Protein AF-0000000073227260 (afdb_homodimer)

Nearest PDB structures (foldseek):
  7nli-assembly1_B  TM=8.484E-01  e=2.285E-03  Saccharomyces cerevisiae
  7nlg-assembly2_C-2  TM=8.710E-01  e=6.788E-03  Saccharomyces cerevisiae
  8rb3-assembly1_A  TM=7.429E-01  e=1.779E-01  Mus musculus
  4u0c-assembly1_A  TM=5.827E-01  e=9.635E+00  Human immunodeficiency virus type 1 (NEW YORK-5 ISOLATE)
  7nli-assembly1_B  TM=8.469E-01  e=3.046E-03  Saccharomyces cerevisiae

InterPro domains:
  I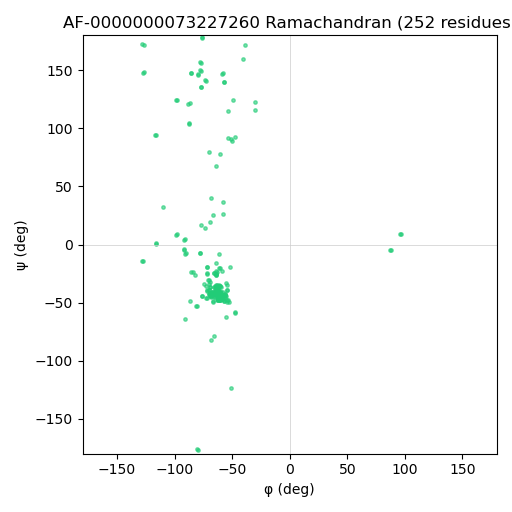PR061502 Copia/RE1/RE2-like, N-terminal domain [PF14223] (41-127)

Solvent-accessible surface area (backbone atoms only — not comparable to full-atom values): 15207 Å² total; per-residue (Å²): 138,87,84,81,82,86,78,82,75,74,88,61,70,80,63,83,75,65,66,54,53,55,51,44,50,50,47,52,50,49,50,50,48,47,53,46,46,47,50,45,52,51,47,51,51,46,56,73,63,50,68,56,77,71,86,59,52,63,64,56,52,54,49,50,53,51,48,48,42,50,52,31,35,74,72,71,45,73,66,56,64,68,54,53,42,48,37,56,59,68,18,48,48,77,90,45,45,67,58,52,51,55,54,70,70,40,78,81,73,68,52,60,70,54,43,50,55,52,47,46,52,48,53,54,59,75,74,103,140,85,82,79,82,82,72,86,73,73,86,65,67,82,64,80,76,66,66,52,52,55,50,44,50,48,48,53,50,48,51,50,48,46,52,46,47,48,50,43,51,51,46,51,52,46,56,72,62,50,66,56,78,71,86,60,52,63,67,57,54,53,50,50,53,52,48,47,43,51,52,31,34,75,72,72,44,75,67,56,64,69,55,52,41,50,36,56,60,68,18,49,49,77,88,44,44,68,59,52,52,54,55,70,70,41,78,80,73,70,54,60,70,56,44,50,55,52,47,47,53,48,52,54,58,75,73,105

Sequence (256 aa):
MFMRMIIADSIKTALPKTESAKEFMGFVGERSQTADKSLAGTLMSTLTTIKFDGSRTMHEHVIEMANIAARLKSLGMAVNENFLVQFILNSLPTEYGPFQMSYNTMKDKWNVHELHSMLVKEETRLKNMFMRMIIADSIKTALPKTESAKEFMGFVGERSQTADKSLAGTLMSTLTTIKFDGSRTMHEHVIEMANIAARLKSLGMAVNENFLVQFILNSLPTEYGPFQMSYNTMKDKWNVHELHSMLVKEETRLKN

Organism: Cajanus cajan (NCBI:txid3821)

Secondary structure (DSSP, 8-state):
--------SSTTS----THHHHHHHHHHHHHHHHHHHHHHHHHHHHHHH----SSS-HHHHHHHHHHHHHHHHHTT-PPPHHHHHHHHHHTS-GGGHHHHHHHHH-SS---HHHHHHHHHHHHHHHH-/----------TTS----THHHHHHHHHHHHHHHHHHHHHHHHHHHHHHH----SSS-HHHHHHHHHHHHHHHHHTT-PPPHHHHHHHHHHTS-GGGHHHHHHHHH-SS---HHHHHHHHHHHHHHHH-

Structure (mmCIF, N/CA/C/O backbone):
data_AF-0000000073227260-model_v1
#
loop_
_entity.id
_entity.type
_entity.pdbx_description
1 polymer 'Retrovirus-related Pol polyprotein from transposon TNT 1-94'
#
loop_
_atom_site.group_PDB
_atom_site.id
_atom_site.type_symbol
_atom_site.label_atom_id
_atom_site.label_alt_id
_atom_site.label_comp_id
_atom_site.label_asym_id
_atom_site.label_entity_id
_atom_site.label_seq_id
_atom_site.pdbx_PDB_ins_code
_atom_site.Cartn_x
_atom_site.Cartn_y
_atom_site.Cartn_z
_atom_site.occupancy
_atom_site.B_iso_or_equiv
_atom_site.auth_seq_id
_atom_site.auth_comp_id
_atom_site.auth_asym_id
_atom_site.auth_atom_id
_atom_site.pdbx_PDB_model_num
ATOM 1 N N . MET A 1 1 ? -23.625 11.266 77.062 1 25.45 1 MET A N 1
ATOM 2 C CA . MET A 1 1 ? -24.578 11.953 76.188 1 25.45 1 MET A CA 1
ATOM 3 C C . MET A 1 1 ? -24.266 11.695 74.688 1 25.45 1 MET A C 1
ATOM 5 O O . MET A 1 1 ? -23.109 11.609 74.312 1 25.45 1 MET A O 1
ATOM 9 N N . PHE A 1 2 ? -25.297 11.086 73.812 1 28.84 2 PHE A N 1
ATOM 10 C CA . PHE A 1 2 ? -25.625 10.516 72.5 1 28.84 2 PHE A CA 1
ATOM 11 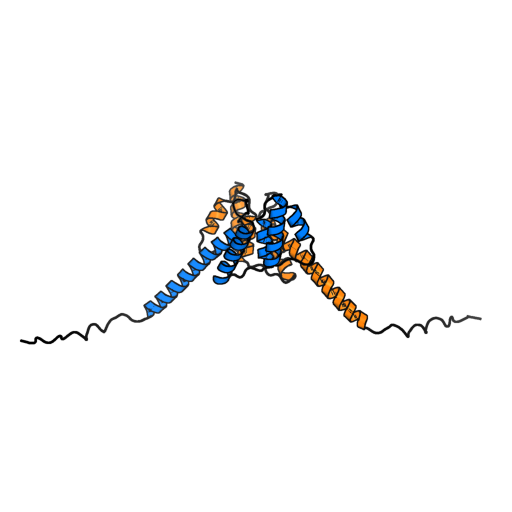C C . PHE A 1 2 ? -25.578 11.594 71.438 1 28.84 2 PHE A C 1
ATOM 13 O O . PHE A 1 2 ? -26.562 12.297 71.25 1 28.84 2 PHE A O 1
ATOM 20 N N . MET A 1 3 ? -24.594 12.516 71.5 1 31.55 3 MET A N 1
ATOM 21 C CA . MET A 1 3 ? -24.734 13.562 70.5 1 31.55 3 MET A CA 1
ATOM 22 C C . MET A 1 3 ? -24.859 12.961 69.125 1 31.55 3 MET A C 1
ATOM 24 O O . MET A 1 3 ? -24.047 12.133 68.688 1 31.55 3 MET A O 1
ATOM 28 N N . ARG A 1 4 ? -26.031 13.086 68.375 1 31.27 4 ARG A N 1
ATOM 29 C CA . ARG A 1 4 ? -26.734 12.891 67.125 1 31.27 4 ARG A CA 1
ATOM 30 C C . ARG A 1 4 ? -25.906 13.438 65.938 1 31.27 4 ARG A C 1
ATOM 32 O O . ARG A 1 4 ? -25.344 14.531 66 1 31.27 4 ARG A O 1
ATOM 39 N N . MET A 1 5 ? -25.547 12.648 64.812 1 27.97 5 MET A N 1
ATOM 40 C CA . MET A 1 5 ? -24.938 12.391 63.5 1 27.97 5 MET A CA 1
ATOM 41 C C . MET A 1 5 ? -25.531 13.305 62.438 1 27.97 5 MET A C 1
ATOM 43 O O . MET A 1 5 ? -26.562 12.977 61.812 1 27.97 5 MET A O 1
ATOM 47 N N . ILE A 1 6 ? -25.891 14.641 62.688 1 31.81 6 ILE A N 1
ATOM 48 C CA . ILE A 1 6 ? -26.672 15.344 61.688 1 31.81 6 ILE A CA 1
ATOM 49 C C . ILE A 1 6 ? -25.859 15.477 60.406 1 31.81 6 ILE A C 1
ATOM 51 O O . ILE A 1 6 ? -24.875 16.234 60.344 1 31.81 6 ILE A O 1
ATOM 55 N N . ILE A 1 7 ? -25.5 14.438 59.594 1 29 7 ILE A N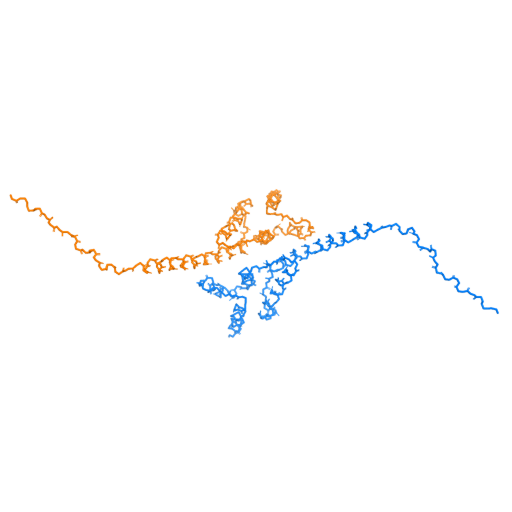 1
ATOM 56 C CA . ILE A 1 7 ? -24.688 14.18 58.406 1 29 7 ILE A CA 1
ATOM 57 C C . ILE A 1 7 ? -25.156 15.094 57.281 1 29 7 ILE A C 1
ATOM 59 O O . ILE A 1 7 ? -24.328 15.711 56.594 1 29 7 ILE A O 1
ATOM 63 N N . ALA A 1 8 ? -26.422 15.109 56.688 1 28.62 8 ALA A N 1
ATOM 64 C CA . ALA A 1 8 ? -26.688 14.758 55.281 1 28.62 8 ALA A CA 1
ATOM 65 C C . ALA A 1 8 ? -26.625 15.992 54.375 1 28.62 8 ALA A C 1
ATOM 67 O O . ALA A 1 8 ? -26.062 15.938 53.281 1 28.62 8 ALA A O 1
ATOM 68 N N . ASP A 1 9 ? -27.469 17.016 54.469 1 30.19 9 ASP A N 1
ATOM 69 C CA . ASP A 1 9 ? -28.344 17.406 53.344 1 30.19 9 ASP A CA 1
ATOM 70 C C . ASP A 1 9 ? -27.625 18.359 52.406 1 30.19 9 ASP A C 1
ATOM 72 O O . ASP A 1 9 ? -27.875 18.359 51.188 1 30.19 9 ASP A O 1
ATOM 76 N N . SER A 1 10 ? -26.969 19.438 52.875 1 33.19 10 SER A N 1
ATOM 77 C CA . SER A 1 10 ? -27.203 20.688 52.156 1 33.19 10 SER A CA 1
ATOM 78 C C . SER A 1 10 ? -26.344 20.797 50.906 1 33.19 10 SER A C 1
ATOM 80 O O . SER A 1 10 ? -26.344 21.828 50.25 1 33.19 10 SER A O 1
ATOM 82 N N . ILE A 1 11 ? -25.203 20.141 50.875 1 35.97 11 ILE A N 1
ATOM 83 C CA . ILE A 1 11 ? -24.344 20.688 49.844 1 35.97 11 ILE A CA 1
ATOM 84 C C . ILE A 1 11 ? -24.938 20.422 48.438 1 35.97 11 ILE A C 1
ATOM 86 O O . ILE A 1 11 ? -24.641 19.391 47.844 1 35.97 11 ILE A O 1
ATOM 90 N N . LYS A 1 12 ? -26.25 20.25 48.344 1 34.31 12 LYS A N 1
ATOM 91 C CA . LYS A 1 12 ? -26.797 19.828 47.062 1 34.31 12 LYS A CA 1
ATOM 92 C C . LYS A 1 12 ? -26.453 20.812 45.969 1 34.31 12 LYS A C 1
ATOM 94 O O . LYS A 1 12 ? -26.516 20.484 44.781 1 34.31 12 LYS A O 1
ATOM 99 N N . THR A 1 13 ? -26.609 22.078 46.219 1 31.53 13 THR A N 1
ATOM 100 C CA . THR A 1 13 ? -27.219 22.844 45.156 1 31.53 13 THR A CA 1
ATOM 101 C C . THR A 1 13 ? -26.281 22.953 43.938 1 31.53 13 THR A C 1
ATOM 103 O O . THR A 1 13 ? -26.703 22.812 42.812 1 31.53 13 THR A O 1
ATOM 106 N N . ALA A 1 14 ? -25.312 23.922 44 1 36.69 14 ALA A N 1
ATOM 107 C CA . ALA A 1 14 ? -24.953 24.719 42.844 1 36.69 14 ALA A CA 1
ATOM 108 C C . ALA A 1 14 ? -24.078 23.938 41.875 1 36.69 14 ALA A C 1
ATOM 110 O O . ALA A 1 14 ? -22.844 24.031 41.938 1 36.69 14 ALA A O 1
ATOM 111 N N . LEU A 1 15 ? -24.031 22.609 42 1 38.41 15 LEU A N 1
ATOM 112 C CA . LEU A 1 15 ? -23.156 22.078 40.969 1 38.41 15 LEU A CA 1
ATOM 113 C C . LEU A 1 15 ? -23.531 22.625 39.594 1 38.41 15 LEU A C 1
ATOM 115 O O . LEU A 1 15 ? -24.703 22.578 39.188 1 38.41 15 LEU A O 1
ATOM 119 N N . PRO A 1 16 ? -22.969 23.766 39.188 1 40.66 16 PRO A N 1
ATOM 120 C CA . PRO A 1 16 ? -23.281 24.172 37.812 1 40.66 16 PRO A CA 1
ATOM 121 C C . PRO A 1 16 ? -23.547 22.984 36.875 1 40.66 16 PRO A C 1
ATOM 123 O O . PRO A 1 16 ? -22.938 21.922 37.062 1 40.66 16 PRO A O 1
ATOM 126 N N . LYS A 1 17 ? -24.672 22.672 36.25 1 40.78 17 LYS A N 1
ATOM 127 C CA . LYS A 1 17 ? -25.344 21.703 35.406 1 40.78 17 LYS A CA 1
ATOM 128 C C . LYS A 1 17 ? -24.391 21.141 34.344 1 40.78 17 LYS A C 1
ATOM 130 O O . LYS A 1 17 ? -23.344 21.734 34.062 1 40.78 17 LYS A O 1
ATOM 135 N N . THR A 1 18 ? -24.812 19.984 33.469 1 42.19 18 THR A N 1
ATOM 136 C CA . THR A 1 18 ? -24.578 18.859 32.594 1 42.19 18 THR A CA 1
ATOM 137 C C . THR A 1 18 ? -23.922 19.328 31.297 1 42.19 18 THR A C 1
ATOM 139 O O . THR A 1 18 ? -23.719 18.547 30.359 1 42.19 18 THR A O 1
ATOM 142 N N . GLU A 1 19 ? -23.984 20.625 31.062 1 47.59 19 GLU A N 1
ATOM 143 C CA . GLU A 1 19 ? -23.391 20.953 29.766 1 47.59 19 GLU A CA 1
ATOM 144 C C . GLU A 1 19 ? -21.922 20.516 29.703 1 47.59 19 GLU A C 1
ATOM 146 O O . GLU A 1 19 ? -21.375 20.312 28.625 1 47.59 19 GLU A O 1
ATOM 151 N N . SER A 1 20 ? -21.359 20.391 30.859 1 50.09 20 SER A N 1
ATOM 152 C CA . SER A 1 20 ? -19.938 20.062 30.938 1 50.09 20 SER A CA 1
ATOM 153 C C . SER A 1 20 ? -19.688 18.609 30.562 1 50.09 20 SER A C 1
ATOM 155 O O . SER A 1 20 ? -18.688 18.297 29.922 1 50.09 20 SER A O 1
ATOM 157 N N . ALA A 1 21 ? -20.719 17.859 31 1 54.38 21 ALA A N 1
ATOM 158 C CA . ALA A 1 21 ? -20.5 16.453 30.688 1 54.38 21 ALA A CA 1
ATOM 159 C C . ALA A 1 21 ? -20.562 16.203 29.172 1 54.38 21 ALA A C 1
ATOM 161 O O . ALA A 1 21 ? -19.781 15.406 28.641 1 54.38 21 ALA A O 1
ATOM 162 N N . LYS A 1 22 ? -21.594 16.828 28.594 1 52.81 22 LYS A N 1
ATOM 163 C CA . LYS A 1 22 ? -21.703 16.703 27.141 1 52.81 22 LYS A CA 1
ATOM 164 C C . LYS A 1 22 ? -20.484 17.266 26.438 1 52.81 22 LYS A C 1
ATOM 166 O O . LYS A 1 22 ? -20 16.703 25.453 1 52.81 22 LYS A O 1
ATOM 171 N N . GLU A 1 23 ? -20.078 1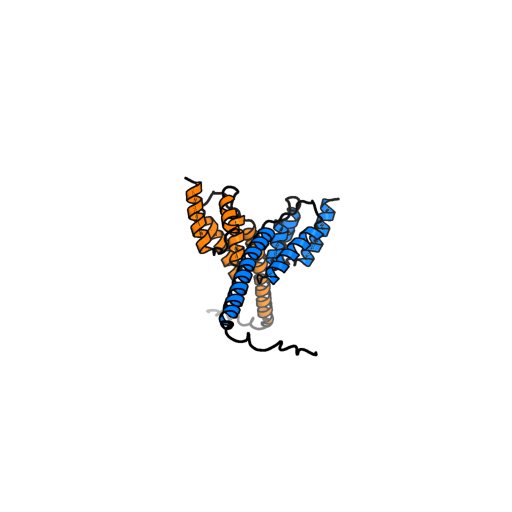8.484 26.953 1 52.53 23 GLU A N 1
ATOM 172 C CA . GLU A 1 23 ? -18.875 19.062 26.375 1 52.53 23 GLU A CA 1
ATOM 173 C C . GLU A 1 23 ? -17.656 18.172 26.625 1 52.53 23 GLU A C 1
ATOM 175 O O . GLU A 1 23 ? -16.797 18.016 25.75 1 52.53 23 GLU A O 1
ATOM 180 N N . PHE A 1 24 ? -17.734 17.594 27.844 1 54.47 24 PHE A N 1
ATOM 181 C CA . PHE A 1 24 ? -16.656 16.672 28.188 1 54.47 24 PHE A CA 1
ATOM 182 C C . PHE A 1 24 ? -16.719 15.406 27.328 1 54.47 24 PHE A C 1
ATOM 184 O O . PHE A 1 24 ? -15.688 14.93 26.844 1 54.47 24 PHE A O 1
ATOM 191 N N . MET A 1 25 ? -17.938 14.859 27.172 1 58.28 25 MET A N 1
ATOM 192 C CA . MET A 1 25 ? -18.094 13.68 26.328 1 58.28 25 MET A CA 1
ATOM 193 C C . MET A 1 25 ? -17.75 14.016 24.875 1 58.28 25 MET A C 1
ATOM 195 O O . MET A 1 25 ? -17.203 13.18 24.156 1 58.28 25 MET A O 1
ATOM 199 N N . GLY A 1 26 ? -18.094 15.195 24.391 1 54.91 26 GLY A N 1
ATOM 200 C CA . GLY A 1 26 ? -17.734 15.641 23.047 1 54.91 26 GLY A CA 1
ATOM 201 C C . GLY A 1 26 ? -16.234 15.766 22.844 1 54.91 26 GLY A C 1
ATOM 202 O O . GLY A 1 26 ? -15.711 15.367 21.797 1 54.91 26 GLY A O 1
ATOM 203 N N . PHE A 1 27 ? -15.641 16.312 24 1 53.75 27 PHE A N 1
ATOM 204 C CA . PHE A 1 27 ? -14.195 16.469 23.938 1 53.75 27 PHE A CA 1
ATOM 205 C C . PHE A 1 27 ? -13.508 15.109 23.969 1 53.75 27 PHE A C 1
ATOM 207 O O . PHE A 1 27 ? -12.547 14.883 23.219 1 53.75 27 PHE A O 1
ATOM 214 N N . VAL A 1 28 ? -13.984 14.195 24.828 1 57.5 28 VAL A N 1
ATOM 215 C CA . VAL A 1 28 ? -13.445 12.836 24.875 1 57.5 28 VAL A CA 1
ATOM 216 C C . VAL A 1 28 ? -13.695 12.133 23.547 1 57.5 28 VAL A C 1
ATOM 218 O O . VAL A 1 28 ? -12.836 11.406 23.047 1 57.5 28 VAL A O 1
ATOM 221 N N . GLY A 1 29 ? -14.797 12.398 22.906 1 56.41 29 GLY A N 1
ATOM 222 C CA . GLY A 1 29 ? -15.133 11.844 21.609 1 56.41 29 GLY A CA 1
ATOM 223 C C . GLY A 1 29 ? -14.242 12.359 20.5 1 56.41 29 GLY A C 1
ATOM 224 O O . GLY A 1 29 ? -13.766 11.578 19.672 1 56.41 29 GLY A O 1
ATOM 225 N N . GLU A 1 30 ? -13.984 13.641 20.562 1 58.12 30 GLU A N 1
ATOM 226 C CA . GLU A 1 30 ? -13.148 14.242 19.531 1 58.12 30 GLU A CA 1
ATOM 227 C C . GLU A 1 30 ? -11.688 13.82 19.688 1 58.12 30 GLU A C 1
ATOM 229 O O . GLU A 1 30 ? -11.008 13.531 18.703 1 58.12 30 GLU A O 1
ATOM 234 N N . ARG A 1 31 ? -11.195 13.875 20.938 1 55.97 31 ARG A N 1
ATOM 235 C CA . ARG A 1 31 ? -9.828 13.445 21.203 1 55.97 31 ARG A CA 1
ATOM 236 C C . ARG A 1 31 ? -9.641 11.969 20.859 1 55.97 31 ARG A C 1
ATOM 238 O O . ARG A 1 31 ? -8.609 11.586 20.312 1 55.97 31 ARG A O 1
ATOM 245 N N . SER A 1 32 ? -10.656 11.195 21.25 1 60.59 32 SER A N 1
ATOM 246 C CA . SER A 1 32 ? -10.633 9.773 20.906 1 60.59 32 SER A CA 1
ATOM 247 C C . SER A 1 32 ? -10.625 9.562 19.406 1 60.59 32 SER A C 1
ATOM 249 O O . SER A 1 32 ? -9.859 8.742 18.891 1 60.59 32 SER A O 1
ATOM 251 N N . GLN A 1 33 ? -11.328 10.438 18.812 1 64.69 33 GLN A N 1
ATOM 252 C CA . GLN A 1 33 ? -11.391 10.328 17.359 1 64.69 33 GLN A CA 1
ATOM 253 C C . GLN A 1 33 ? -10.07 10.734 16.719 1 64.69 33 GLN A C 1
ATOM 255 O O . GLN A 1 33 ? -9.609 10.094 15.758 1 64.69 33 GLN A O 1
ATOM 260 N N . THR A 1 34 ? -9.492 11.789 17.281 1 63.34 34 THR A N 1
ATOM 261 C CA . THR A 1 34 ? -8.211 12.25 16.766 1 63.34 34 THR A CA 1
ATOM 262 C C . THR A 1 34 ? -7.125 11.211 17.031 1 63.34 34 THR A C 1
ATOM 264 O O . THR A 1 34 ? -6.305 10.93 16.141 1 63.34 34 THR A O 1
ATOM 267 N N . ALA A 1 35 ? -7.078 10.75 18.266 1 61.66 35 ALA A N 1
ATOM 268 C CA . ALA A 1 35 ? -6.125 9.688 18.609 1 61.66 35 ALA A CA 1
ATOM 269 C C . ALA A 1 35 ? -6.316 8.477 17.703 1 61.66 35 ALA A C 1
ATOM 271 O O . ALA A 1 35 ? -5.344 7.852 17.281 1 61.66 35 ALA A O 1
ATOM 272 N N . ASP A 1 36 ? -7.52 8.305 17.359 1 75.56 36 ASP A N 1
ATOM 273 C CA . ASP A 1 36 ? -7.852 7.18 16.484 1 75.56 36 ASP A CA 1
ATOM 274 C C . ASP A 1 36 ? -7.34 7.418 15.07 1 75.56 36 ASP A C 1
ATOM 276 O O . ASP A 1 36 ? -6.824 6.5 14.43 1 75.56 36 ASP A O 1
ATOM 280 N N . LYS A 1 37 ? -7.32 8.68 14.75 1 78.88 37 LYS A N 1
ATOM 281 C CA . LYS A 1 37 ? -6.844 9.008 13.406 1 78.88 37 LYS A CA 1
ATOM 282 C C . LYS A 1 37 ? -5.324 8.898 13.328 1 78.88 37 LYS A C 1
ATOM 284 O O . LYS A 1 37 ? -4.785 8.398 12.336 1 78.88 37 LYS A O 1
ATOM 289 N N . SER A 1 38 ? -4.699 9.445 14.383 1 83.38 38 SER A N 1
ATOM 290 C CA . SER A 1 38 ? -3.242 9.359 14.422 1 83.38 38 SER A CA 1
ATOM 291 C C . SER A 1 38 ? -2.77 7.914 14.438 1 83.38 38 SER A C 1
ATOM 293 O O . SER A 1 38 ? -1.834 7.551 13.719 1 83.38 38 SER A O 1
ATOM 295 N N . LEU A 1 39 ? -3.428 7.141 15.219 1 88.69 39 LEU A N 1
ATOM 296 C CA . LEU A 1 39 ? -3.076 5.727 15.297 1 88.69 39 LEU A CA 1
ATOM 297 C C . LEU A 1 39 ? -3.344 5.023 13.969 1 88.69 39 LEU A C 1
ATOM 299 O O . LEU A 1 39 ? -2.52 4.23 13.508 1 88.69 39 LEU A O 1
ATOM 303 N N . ALA A 1 40 ? -4.406 5.328 13.352 1 91.38 40 ALA A N 1
ATOM 304 C CA . ALA A 1 40 ? -4.727 4.754 12.047 1 91.38 40 ALA A CA 1
ATOM 305 C C . ALA A 1 40 ? -3.652 5.098 11.016 1 91.38 40 ALA A C 1
ATOM 307 O O . ALA A 1 40 ? -3.254 4.246 10.219 1 91.38 40 ALA A O 1
ATOM 308 N N . GLY A 1 41 ? -3.223 6.367 11.062 1 90.62 41 GLY A N 1
ATOM 309 C CA . GLY A 1 41 ? -2.152 6.781 10.172 1 90.62 41 GLY A CA 1
ATOM 310 C C . GLY A 1 41 ? -0.873 5.992 10.367 1 90.62 41 GLY A C 1
ATOM 311 O O . GLY A 1 41 ? -0.253 5.551 9.398 1 90.62 41 GLY A O 1
ATOM 312 N N . THR A 1 42 ? -0.53 5.77 11.594 1 92.56 42 THR A N 1
ATOM 313 C CA . THR A 1 42 ? 0.675 5.02 11.93 1 92.56 42 THR A CA 1
ATOM 314 C C . THR A 1 42 ? 0.549 3.564 11.477 1 92.56 42 THR A C 1
ATOM 316 O O . THR A 1 42 ? 1.478 3.01 10.891 1 92.56 42 THR A O 1
ATOM 319 N N . LEU A 1 43 ? -0.557 2.965 11.734 1 95.56 43 LEU A N 1
ATOM 320 C CA . LEU A 1 43 ? -0.792 1.578 11.352 1 95.56 43 LEU A CA 1
ATOM 321 C C . LEU A 1 43 ? -0.779 1.425 9.836 1 95.56 43 LEU A C 1
ATOM 323 O O . LEU A 1 43 ? -0.213 0.465 9.305 1 95.56 43 LEU A O 1
ATOM 327 N N . MET A 1 44 ? -1.366 2.355 9.125 1 95.06 44 MET A N 1
ATOM 328 C CA . MET A 1 44 ? -1.379 2.326 7.664 1 95.06 44 MET A CA 1
ATOM 329 C C . MET A 1 44 ? 0.037 2.416 7.105 1 95.06 44 MET A C 1
ATOM 331 O O . MET A 1 44 ? 0.403 1.658 6.203 1 95.06 44 MET A O 1
ATOM 335 N N . SER A 1 45 ? 0.73 3.385 7.672 1 94.31 45 SER A N 1
ATOM 336 C CA . SER A 1 45 ? 2.119 3.541 7.254 1 94.31 45 SER A CA 1
ATOM 337 C C . SER A 1 45 ? 2.92 2.268 7.512 1 94.31 45 SER A C 1
ATOM 339 O O . SER A 1 45 ? 3.656 1.804 6.637 1 94.31 45 SER A O 1
ATOM 341 N N . THR A 1 46 ? 2.787 1.71 8.633 1 96.62 46 THR A N 1
ATOM 342 C CA . THR A 1 46 ? 3.508 0.493 8.992 1 96.62 46 THR A CA 1
ATOM 343 C C . THR A 1 46 ? 3.115 -0.658 8.07 1 96.62 46 THR A C 1
ATOM 345 O O . THR A 1 46 ? 3.98 -1.36 7.543 1 96.62 46 THR A O 1
ATOM 348 N N . LEU A 1 47 ? 1.864 -0.854 7.82 1 97.94 47 LEU A N 1
ATOM 349 C CA . LEU A 1 47 ? 1.354 -1.95 7.004 1 97.94 47 LEU A CA 1
ATOM 350 C C . LEU A 1 47 ? 1.904 -1.87 5.582 1 97.94 47 LEU A C 1
ATOM 352 O O . LEU A 1 47 ? 2.191 -2.898 4.965 1 97.94 47 LEU A O 1
ATOM 356 N N . THR A 1 48 ? 2.076 -0.669 5.086 1 97.25 48 THR A N 1
ATOM 357 C CA . THR A 1 48 ? 2.432 -0.5 3.682 1 97.25 48 THR A CA 1
ATOM 358 C C . THR A 1 48 ? 3.947 -0.448 3.508 1 97.25 48 THR A C 1
ATOM 360 O O . THR A 1 48 ? 4.449 -0.484 2.385 1 97.25 48 THR A O 1
ATOM 363 N N . THR A 1 49 ? 4.727 -0.455 4.645 1 96.44 49 THR A N 1
ATOM 364 C CA . THR A 1 49 ? 6.164 -0.271 4.48 1 96.44 49 THR A CA 1
ATOM 365 C C . THR A 1 49 ? 6.934 -1.391 5.176 1 96.44 49 THR A C 1
ATOM 367 O O . THR A 1 49 ? 8.133 -1.555 4.953 1 96.44 49 THR A O 1
ATOM 370 N N . ILE A 1 50 ? 6.281 -2.156 6.02 1 97.56 50 ILE A N 1
ATOM 371 C CA . ILE A 1 50 ? 6.969 -3.195 6.777 1 97.56 50 ILE A CA 1
ATOM 372 C C . ILE A 1 50 ? 7.637 -4.18 5.816 1 97.56 50 ILE A C 1
ATOM 374 O O . ILE A 1 50 ? 7.094 -4.48 4.754 1 97.56 50 ILE A O 1
ATOM 378 N N . LYS A 1 51 ? 8.719 -4.715 6.172 1 98 51 LYS A N 1
ATOM 379 C CA . LYS A 1 51 ? 9.484 -5.641 5.348 1 98 51 LYS A CA 1
ATOM 380 C C . LYS A 1 51 ? 9.773 -6.938 6.102 1 98 51 LYS A C 1
ATOM 382 O O . LYS A 1 51 ? 9.977 -6.922 7.316 1 98 51 LYS A O 1
ATOM 387 N N . PHE A 1 52 ? 9.844 -7.984 5.309 1 98.12 52 PHE A N 1
ATOM 388 C CA . PHE A 1 52 ? 10.328 -9.266 5.816 1 98.12 52 PHE A CA 1
ATOM 389 C C . PHE A 1 52 ? 11.844 -9.359 5.691 1 98.12 52 PHE A C 1
ATOM 391 O O . PHE A 1 52 ? 12.383 -9.32 4.586 1 98.12 52 PHE A O 1
ATOM 398 N N . ASP A 1 53 ? 12.484 -9.547 6.824 1 94.56 53 ASP A N 1
ATOM 399 C CA . ASP A 1 53 ? 13.945 -9.523 6.801 1 94.56 53 ASP A CA 1
ATOM 400 C C . ASP A 1 53 ? 14.531 -10.875 7.195 1 94.56 53 ASP A C 1
ATOM 402 O O . ASP A 1 53 ? 15.742 -11.016 7.359 1 94.56 53 ASP A O 1
ATOM 406 N N . GLY A 1 54 ? 13.734 -11.758 7.434 1 92.38 54 GLY A N 1
ATOM 407 C CA . GLY A 1 54 ? 14.219 -13.094 7.766 1 92.38 54 GLY A CA 1
ATOM 408 C C . GLY A 1 54 ? 14.5 -13.273 9.242 1 92.38 54 GLY A C 1
ATOM 409 O O . GLY A 1 54 ? 14.875 -14.367 9.68 1 92.38 54 GLY A O 1
ATOM 410 N N . SER A 1 55 ? 14.375 -12.188 10.039 1 93.56 55 SER A N 1
ATOM 411 C CA . SER A 1 55 ? 14.633 -12.273 11.469 1 93.56 55 SER A CA 1
ATOM 412 C C . SER A 1 55 ? 13.523 -13.047 12.18 1 93.56 55 SER A C 1
ATOM 414 O O . SER A 1 55 ? 13.719 -13.523 13.305 1 93.56 55 SER A O 1
ATOM 416 N N . ARG A 1 56 ? 12.43 -13.18 11.602 1 95.06 56 ARG A N 1
ATOM 417 C CA . ARG A 1 56 ? 11.297 -13.961 12.094 1 95.06 56 ARG A CA 1
ATOM 418 C C . ARG A 1 56 ? 10.805 -14.938 11.031 1 95.06 56 ARG A C 1
ATOM 420 O O . ARG A 1 56 ? 11.289 -14.922 9.891 1 95.06 56 ARG A O 1
ATOM 427 N N . THR A 1 57 ? 9.883 -15.781 11.469 1 97.06 57 THR A N 1
ATOM 428 C CA . THR A 1 57 ? 9.352 -16.734 10.508 1 97.06 57 THR A CA 1
ATOM 429 C C . THR A 1 57 ? 8.336 -16.062 9.586 1 97.06 57 THR A C 1
ATOM 431 O O . THR A 1 57 ? 7.766 -15.031 9.93 1 97.06 57 THR A O 1
ATOM 434 N N . MET A 1 58 ? 8.164 -16.672 8.445 1 98.12 58 MET A N 1
ATOM 435 C CA . MET A 1 58 ? 7.148 -16.188 7.508 1 98.12 58 MET A CA 1
ATOM 436 C C . MET A 1 58 ? 5.766 -16.219 8.148 1 98.12 58 MET A C 1
ATOM 438 O O . MET A 1 58 ? 4.965 -15.305 7.93 1 98.12 58 MET A O 1
ATOM 442 N N . HIS A 1 59 ? 5.492 -17.266 8.883 1 97.94 59 HIS A N 1
ATOM 443 C CA . HIS A 1 59 ? 4.234 -17.359 9.617 1 97.94 59 HIS A CA 1
ATOM 444 C C . HIS A 1 59 ? 4.016 -16.141 10.5 1 97.94 59 HIS A C 1
ATOM 446 O O . HIS A 1 59 ? 2.959 -15.5 10.445 1 97.94 59 HIS A O 1
ATOM 452 N N . GLU A 1 60 ? 5.012 -15.734 11.273 1 98.25 60 GLU A N 1
ATOM 453 C CA . GLU A 1 60 ? 4.926 -14.578 12.164 1 98.25 60 GLU A CA 1
ATOM 454 C C . GLU A 1 60 ? 4.754 -13.281 11.383 1 98.25 60 GLU A C 1
ATOM 456 O O . GLU A 1 60 ? 4.008 -12.398 11.797 1 98.25 60 GLU A O 1
ATOM 461 N N . HIS A 1 61 ? 5.5 -13.188 10.289 1 98.62 61 HIS A N 1
ATOM 462 C CA . HIS A 1 61 ? 5.441 -11.992 9.453 1 98.62 61 HIS A CA 1
ATOM 463 C C . HIS A 1 61 ? 4.035 -11.766 8.914 1 98.62 61 HIS A C 1
ATOM 465 O O . HIS A 1 61 ? 3.48 -10.672 9.047 1 98.62 61 HIS A O 1
ATOM 471 N N . VAL A 1 62 ? 3.391 -12.805 8.359 1 98.75 62 VAL A N 1
ATOM 472 C CA . VAL A 1 62 ? 2.066 -12.703 7.758 1 98.75 62 VAL A CA 1
ATOM 473 C C . VAL A 1 62 ? 1.025 -12.422 8.844 1 98.75 62 VAL A C 1
ATOM 475 O O . VAL A 1 62 ? 0.127 -11.602 8.656 1 98.75 62 VAL A O 1
ATOM 478 N N . ILE A 1 63 ? 1.134 -13.062 9.977 1 98.31 63 ILE A N 1
ATOM 479 C CA . ILE A 1 63 ? 0.199 -12.859 11.078 1 98.31 63 ILE A CA 1
ATOM 480 C C . ILE A 1 63 ? 0.29 -11.422 11.578 1 98.31 63 ILE A C 1
ATOM 482 O O . ILE A 1 63 ? -0.731 -10.797 11.875 1 98.31 63 ILE A O 1
ATOM 486 N N . GLU A 1 64 ? 1.487 -10.922 11.711 1 98.38 64 GLU A N 1
ATOM 487 C CA . GLU A 1 64 ? 1.667 -9.531 12.133 1 98.38 64 GLU A CA 1
ATOM 488 C C . GLU A 1 64 ? 0.949 -8.57 11.195 1 98.38 64 GLU A C 1
ATOM 490 O O . GLU A 1 64 ? 0.245 -7.664 11.641 1 98.38 64 GLU A O 1
ATOM 495 N N . MET A 1 65 ? 1.163 -8.75 9.898 1 98.56 65 MET A N 1
ATOM 496 C CA . MET A 1 65 ? 0.533 -7.867 8.922 1 98.56 65 MET A CA 1
ATOM 497 C C . MET A 1 65 ? -0.985 -8.008 8.961 1 98.56 65 MET A C 1
ATOM 499 O O . MET A 1 65 ? -1.709 -7.02 8.852 1 98.56 65 MET A O 1
ATOM 503 N N . ALA A 1 66 ? -1.492 -9.211 9.133 1 98.44 66 ALA A N 1
ATOM 504 C CA . ALA A 1 66 ? -2.93 -9.43 9.273 1 98.44 66 ALA A CA 1
ATOM 505 C C . ALA A 1 66 ? -3.471 -8.742 10.523 1 98.44 66 ALA A C 1
ATOM 507 O O . ALA A 1 66 ? -4.582 -8.211 10.516 1 98.44 66 ALA A O 1
ATOM 508 N N . ASN A 1 67 ? -2.699 -8.781 11.578 1 98.31 67 ASN A N 1
ATOM 509 C CA . ASN A 1 67 ? -3.1 -8.133 12.82 1 98.31 67 ASN A CA 1
ATOM 510 C C . ASN A 1 67 ? -3.174 -6.617 12.672 1 98.31 67 ASN A C 1
ATOM 512 O O . ASN A 1 67 ? -4.062 -5.977 13.234 1 98.31 67 ASN A O 1
ATOM 516 N N . ILE A 1 68 ? -2.197 -6.043 12 1 98.31 68 ILE A N 1
ATOM 517 C CA . ILE A 1 68 ? -2.232 -4.605 11.742 1 98.31 68 ILE A CA 1
ATOM 518 C C . ILE A 1 68 ? -3.502 -4.25 10.969 1 98.31 68 ILE A C 1
ATOM 520 O O . ILE A 1 68 ? -4.188 -3.281 11.305 1 98.31 68 ILE A O 1
ATOM 524 N N . ALA A 1 69 ? -3.826 -5.059 9.953 1 97.81 69 ALA A N 1
ATOM 525 C CA . ALA A 1 69 ? -5.043 -4.844 9.18 1 97.81 69 ALA A CA 1
ATOM 526 C C . ALA A 1 69 ? -6.285 -4.961 10.062 1 97.81 69 ALA A C 1
ATOM 528 O O . ALA A 1 69 ? -7.234 -4.184 9.914 1 97.81 69 ALA A O 1
ATOM 529 N N . ALA A 1 70 ? -6.316 -5.926 10.922 1 97.44 70 ALA A N 1
ATOM 530 C CA . ALA A 1 70 ? -7.438 -6.113 11.836 1 97.44 70 ALA A CA 1
ATOM 531 C C . ALA A 1 70 ? -7.602 -4.906 12.758 1 97.44 70 ALA A C 1
ATOM 533 O O . ALA A 1 70 ? -8.727 -4.477 13.039 1 97.44 70 ALA A O 1
ATOM 534 N N . ARG A 1 71 ? -6.496 -4.383 13.219 1 97.19 71 ARG A N 1
ATOM 535 C CA . ARG A 1 71 ? -6.527 -3.199 14.07 1 97.19 71 ARG A CA 1
ATOM 536 C C . ARG A 1 71 ? -7.055 -1.989 13.312 1 97.19 71 ARG A C 1
ATOM 538 O O . ARG A 1 71 ? -7.836 -1.201 13.852 1 97.19 71 ARG A O 1
ATOM 545 N N . LEU A 1 72 ? -6.633 -1.85 12.086 1 96.25 72 LEU A N 1
ATOM 546 C CA . LEU A 1 72 ? -7.156 -0.779 11.25 1 96.25 72 LEU A CA 1
ATOM 547 C C . LEU A 1 72 ? -8.672 -0.894 11.102 1 96.25 72 LEU A C 1
ATOM 549 O O . LEU A 1 72 ? -9.383 0.107 11.195 1 96.25 72 LEU A O 1
ATOM 553 N N . LYS A 1 73 ? -9.109 -2.08 10.898 1 95.44 73 LYS A N 1
ATOM 554 C CA . LYS A 1 73 ? -10.547 -2.326 10.766 1 95.44 73 LYS A CA 1
ATOM 555 C C . LYS A 1 73 ? -11.289 -1.911 12.031 1 95.44 73 LYS A C 1
ATOM 557 O O . LYS A 1 73 ? -12.375 -1.335 11.953 1 95.44 73 LYS A O 1
ATOM 562 N N . SER A 1 74 ? -10.688 -2.246 13.133 1 95.06 74 SER A N 1
ATOM 563 C CA . SER A 1 74 ? -11.32 -1.891 14.406 1 95.06 74 SER A CA 1
ATOM 564 C C . SER A 1 74 ? -11.398 -0.378 14.578 1 95.06 74 SER A C 1
ATOM 566 O O . SER A 1 74 ? -12.211 0.12 15.359 1 95.06 74 SER A O 1
ATOM 568 N N . LEU A 1 75 ? -10.562 0.373 13.906 1 92.5 75 LEU A N 1
ATOM 569 C CA . LEU A 1 75 ? -10.555 1.832 13.938 1 92.5 75 LEU A CA 1
ATOM 570 C C . LEU A 1 75 ? -11.43 2.402 12.828 1 92.5 75 LEU A C 1
ATOM 572 O O . LEU A 1 75 ? -11.43 3.613 12.586 1 92.5 75 LEU A O 1
ATOM 576 N N . GLY A 1 76 ? -12.094 1.479 12.094 1 90.69 76 GLY A N 1
ATOM 577 C CA . GLY A 1 76 ? -13.047 1.912 11.078 1 90.69 76 GLY A CA 1
ATOM 578 C C . GLY A 1 76 ? -12.461 1.962 9.688 1 90.69 76 GLY A C 1
ATOM 579 O O . GLY A 1 76 ? -13.07 2.504 8.766 1 90.69 76 GLY A O 1
ATOM 580 N N . MET A 1 77 ? -11.266 1.47 9.461 1 91.12 77 MET A N 1
ATOM 581 C CA . MET A 1 77 ? -10.609 1.45 8.156 1 91.12 77 MET A CA 1
ATOM 582 C C . MET A 1 77 ? -10.375 0.019 7.688 1 91.12 77 MET A C 1
ATOM 584 O O . MET A 1 77 ? -9.32 -0.561 7.957 1 91.12 77 MET A O 1
ATOM 588 N N . ALA A 1 78 ? -11.32 -0.422 6.926 1 92 78 ALA A N 1
ATOM 589 C CA . ALA A 1 78 ? -11.188 -1.788 6.426 1 92 78 ALA A CA 1
ATOM 590 C C . ALA A 1 78 ? -10.188 -1.858 5.277 1 92 78 ALA A C 1
ATOM 592 O O . ALA A 1 78 ? -10.172 -0.988 4.406 1 92 78 ALA A O 1
ATOM 593 N N . VAL A 1 79 ? -9.391 -2.814 5.336 1 94.44 79 VAL A N 1
ATOM 594 C CA . VAL A 1 79 ? -8.414 -3.066 4.281 1 94.44 79 VAL A CA 1
ATOM 595 C C . VAL A 1 79 ? -8.93 -4.148 3.342 1 94.44 79 VAL A C 1
ATOM 597 O O . VAL A 1 79 ? -9.273 -5.25 3.781 1 94.44 79 VAL A O 1
ATOM 600 N N . ASN A 1 80 ? -8.992 -3.814 2.088 1 92.62 80 ASN A N 1
ATOM 601 C CA . ASN A 1 80 ? -9.359 -4.805 1.082 1 92.62 80 ASN A CA 1
ATOM 602 C C . ASN A 1 80 ? -8.422 -6.004 1.105 1 92.62 80 ASN A C 1
ATOM 604 O O . ASN A 1 80 ? -7.203 -5.84 1.221 1 92.62 80 ASN A O 1
ATOM 608 N N . GLU A 1 81 ? -8.984 -7.168 0.936 1 93.44 81 GLU A N 1
ATOM 609 C CA . GLU A 1 81 ? -8.195 -8.391 1.032 1 93.44 81 GLU A CA 1
ATOM 610 C C . GLU A 1 81 ? -7.125 -8.453 -0.05 1 93.44 81 GLU A C 1
ATOM 612 O O . GLU A 1 81 ? -6.012 -8.922 0.194 1 93.44 81 GLU A O 1
ATOM 617 N N . ASN A 1 82 ? -7.469 -8.023 -1.211 1 92.94 82 ASN A N 1
ATOM 618 C CA . ASN A 1 82 ? -6.512 -8.039 -2.312 1 92.94 82 ASN A CA 1
ATOM 619 C C . ASN A 1 82 ? -5.332 -7.105 -2.051 1 92.94 82 ASN A C 1
ATOM 621 O O . ASN A 1 82 ? -4.191 -7.426 -2.389 1 92.94 82 ASN A O 1
ATOM 625 N N . PHE A 1 83 ? -5.594 -6.016 -1.443 1 95.75 83 PHE A N 1
ATOM 626 C CA . PHE A 1 83 ? -4.516 -5.102 -1.082 1 95.75 83 PHE A CA 1
ATOM 627 C C . PHE A 1 83 ? -3.646 -5.695 0.019 1 95.75 83 PHE A C 1
ATOM 629 O O . PHE A 1 83 ? -2.424 -5.551 -0.003 1 95.75 83 PHE A O 1
ATOM 636 N N . LEU A 1 84 ? -4.297 -6.309 0.973 1 97.5 84 LEU A N 1
ATOM 637 C CA . LEU A 1 84 ? -3.506 -6.926 2.031 1 97.5 84 LEU A CA 1
ATOM 638 C C . LEU A 1 84 ? -2.547 -7.965 1.457 1 97.5 84 LEU A C 1
ATOM 640 O O . LEU A 1 84 ? -1.379 -8.016 1.847 1 97.5 84 LEU A O 1
ATOM 644 N N . VAL A 1 85 ? -3.025 -8.758 0.552 1 97.81 85 VAL A N 1
ATOM 645 C CA . VAL A 1 85 ? -2.18 -9.742 -0.126 1 97.81 85 VAL A CA 1
ATOM 646 C C . VAL A 1 85 ? -1.021 -9.023 -0.82 1 97.81 85 VAL A C 1
ATOM 648 O O . VAL A 1 85 ? 0.134 -9.438 -0.691 1 97.81 85 VAL A O 1
ATOM 651 N N . GLN A 1 86 ? -1.342 -7.992 -1.511 1 96.56 86 GLN A N 1
ATOM 652 C CA . GLN A 1 86 ? -0.318 -7.238 -2.227 1 96.56 86 GLN A CA 1
ATOM 653 C C . GLN A 1 86 ? 0.709 -6.652 -1.262 1 96.56 86 GLN A C 1
ATOM 655 O O . GLN A 1 86 ? 1.907 -6.641 -1.555 1 96.56 86 GLN A O 1
ATOM 660 N N . PHE A 1 87 ? 0.269 -6.141 -0.126 1 98.25 87 PHE A N 1
ATOM 661 C CA . PHE A 1 87 ? 1.192 -5.602 0.864 1 98.25 87 PHE A CA 1
ATOM 662 C C . PHE A 1 87 ? 2.152 -6.68 1.354 1 98.25 87 PHE A C 1
ATOM 664 O O . PHE A 1 87 ? 3.348 -6.43 1.511 1 98.25 87 PHE A O 1
ATOM 671 N N . ILE A 1 88 ? 1.616 -7.828 1.61 1 98.69 88 ILE A N 1
ATOM 672 C CA . ILE A 1 88 ? 2.457 -8.93 2.072 1 98.69 88 ILE A CA 1
ATOM 673 C C . ILE A 1 88 ? 3.496 -9.266 1.005 1 98.69 88 ILE A C 1
ATOM 675 O O . ILE A 1 88 ? 4.684 -9.414 1.309 1 98.69 88 ILE A O 1
ATOM 679 N N . LEU A 1 89 ? 3.08 -9.336 -0.208 1 98.06 89 LEU A N 1
ATOM 680 C CA . LEU A 1 89 ? 3.984 -9.648 -1.31 1 98.06 89 LEU A CA 1
ATOM 681 C C . LEU A 1 89 ? 5.066 -8.586 -1.441 1 98.06 89 LEU A C 1
ATOM 683 O O . LEU A 1 89 ? 6.242 -8.906 -1.629 1 98.06 89 LEU A O 1
ATOM 687 N N . ASN A 1 90 ? 4.664 -7.352 -1.3 1 97.12 90 ASN A N 1
ATOM 688 C CA . ASN A 1 90 ? 5.602 -6.238 -1.423 1 97.12 90 ASN A CA 1
ATOM 689 C C . ASN A 1 90 ? 6.633 -6.25 -0.299 1 97.12 90 ASN A C 1
ATOM 691 O O . ASN A 1 90 ? 7.691 -5.625 -0.415 1 97.12 90 ASN A O 1
ATOM 695 N N . SER A 1 91 ? 6.27 -6.84 0.775 1 98.19 91 SER A N 1
ATOM 696 C CA . SER A 1 91 ? 7.148 -6.836 1.942 1 98.19 91 SER A CA 1
ATOM 697 C C . SER A 1 91 ? 8.281 -7.844 1.786 1 98.19 91 SER A C 1
ATOM 699 O O . SER A 1 91 ? 9.25 -7.82 2.553 1 98.19 91 SER A O 1
ATOM 701 N N . LEU A 1 92 ? 8.266 -8.641 0.803 1 98.12 92 LEU A N 1
ATOM 702 C CA . LEU A 1 92 ? 9.203 -9.75 0.668 1 98.12 92 LEU A CA 1
ATOM 703 C C . LEU A 1 92 ? 10.5 -9.297 0.016 1 9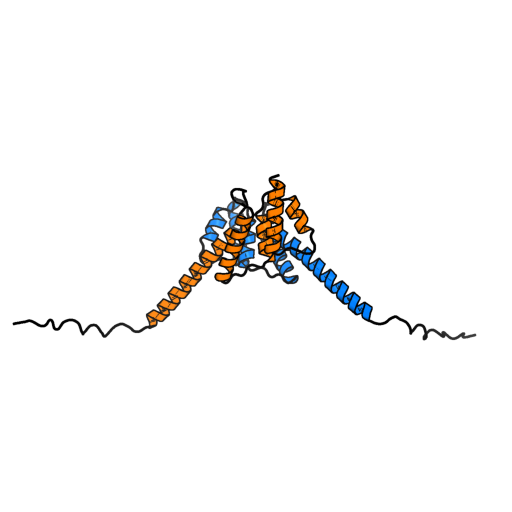8.12 92 LEU A C 1
ATOM 705 O O . LEU A 1 92 ? 10.484 -8.438 -0.874 1 98.12 92 LEU A O 1
ATOM 709 N N . PRO A 1 93 ? 11.555 -9.93 0.421 1 97.06 93 PRO A N 1
ATOM 710 C CA . PRO A 1 93 ? 12.844 -9.578 -0.186 1 97.06 93 PRO A CA 1
ATOM 711 C C . PRO A 1 93 ? 13.008 -10.156 -1.591 1 97.06 93 PRO A C 1
ATOM 713 O O . PRO A 1 93 ? 12.133 -10.891 -2.068 1 97.06 93 PRO A O 1
ATOM 716 N N . THR A 1 94 ? 14.094 -9.867 -2.219 1 95.81 94 THR A N 1
ATOM 717 C CA . THR A 1 94 ? 14.352 -10.172 -3.621 1 95.81 94 THR A CA 1
ATOM 718 C C . THR A 1 94 ? 14.375 -11.688 -3.846 1 95.81 94 THR A C 1
ATOM 720 O O . THR A 1 94 ? 14.062 -12.164 -4.938 1 95.81 94 THR A O 1
ATOM 723 N N . GLU A 1 95 ? 14.695 -12.438 -2.842 1 96.19 95 GLU A N 1
ATOM 724 C CA . GLU A 1 95 ? 14.75 -13.891 -2.947 1 96.19 95 GLU A CA 1
ATOM 725 C C . GLU A 1 95 ? 13.383 -14.461 -3.316 1 96.19 95 GLU A C 1
ATOM 727 O O . GLU A 1 95 ? 13.289 -15.578 -3.836 1 96.19 95 GLU A O 1
ATOM 732 N N . TYR A 1 96 ? 12.344 -13.703 -3.092 1 97.56 96 TYR A N 1
ATOM 733 C CA . TYR A 1 96 ? 10.992 -14.172 -3.369 1 97.56 96 TYR A CA 1
ATOM 734 C C . TYR A 1 96 ? 10.5 -13.648 -4.711 1 97.56 96 TYR A C 1
ATOM 736 O O . TYR A 1 96 ? 9.305 -13.727 -5.016 1 97.56 96 TYR A O 1
ATOM 744 N N . GLY A 1 97 ? 11.305 -13.055 -5.449 1 96.31 97 GLY A N 1
ATOM 745 C CA . GLY A 1 97 ? 10.984 -12.516 -6.762 1 96.31 97 GLY A CA 1
ATOM 746 C C . GLY A 1 97 ? 10.227 -13.5 -7.637 1 96.31 97 GLY A C 1
ATOM 747 O O . GLY A 1 97 ? 9.141 -13.195 -8.125 1 96.31 97 GLY A O 1
ATOM 748 N N . PRO A 1 98 ? 10.828 -14.672 -7.883 1 96.62 98 PRO A N 1
ATOM 749 C CA . PRO A 1 98 ? 10.133 -15.68 -8.688 1 96.62 98 PRO A CA 1
ATOM 750 C C . PRO A 1 98 ? 8.75 -16.016 -8.133 1 96.62 98 PRO A C 1
ATOM 752 O O . PRO A 1 98 ? 7.805 -16.234 -8.898 1 96.62 98 PRO A O 1
ATOM 755 N N . PHE A 1 99 ? 8.625 -16.094 -6.848 1 97.5 99 PHE A N 1
ATOM 756 C CA . PHE A 1 99 ? 7.348 -16.359 -6.207 1 97.5 99 PHE A CA 1
ATOM 757 C C . PHE A 1 99 ? 6.336 -15.273 -6.551 1 97.5 99 PHE A C 1
ATOM 759 O O . PHE A 1 99 ? 5.191 -15.578 -6.906 1 97.5 99 PHE A O 1
ATOM 766 N N . GLN A 1 100 ? 6.758 -14.047 -6.426 1 95.19 100 GLN A N 1
ATOM 767 C CA . GLN A 1 100 ? 5.891 -12.914 -6.734 1 95.19 100 GLN A CA 1
ATOM 768 C C . GLN A 1 100 ? 5.48 -12.922 -8.203 1 95.19 100 GLN A C 1
ATOM 770 O O . GLN A 1 100 ? 4.332 -12.625 -8.539 1 95.19 100 GLN A O 1
ATOM 775 N N . MET A 1 101 ? 6.406 -13.203 -9.016 1 92.69 101 MET A N 1
ATOM 776 C CA . MET A 1 101 ? 6.121 -13.266 -10.453 1 92.69 101 MET A CA 1
ATOM 777 C C . MET A 1 101 ? 5.082 -14.344 -10.75 1 92.69 101 MET A C 1
ATOM 779 O O . MET A 1 101 ? 4.168 -14.125 -11.539 1 92.69 101 MET A O 1
ATOM 783 N N . SER A 1 102 ? 5.316 -15.523 -10.164 1 94.12 102 SER A N 1
ATOM 784 C CA . SER A 1 102 ? 4.355 -16.609 -10.328 1 94.12 102 SER A CA 1
ATOM 785 C C . SER A 1 102 ? 2.959 -16.188 -9.883 1 94.12 102 SER A C 1
ATOM 787 O O . SER A 1 102 ? 1.97 -16.484 -10.562 1 94.12 102 SER A O 1
ATOM 789 N N . TYR A 1 103 ? 2.887 -15.516 -8.797 1 94.25 103 TYR A N 1
ATOM 790 C CA . TYR A 1 103 ? 1.6 -15.047 -8.297 1 94.25 103 TYR A CA 1
ATOM 791 C C . TYR A 1 103 ? 0.943 -14.086 -9.289 1 94.25 103 TYR A C 1
ATOM 793 O O . TYR A 1 103 ? -0.261 -14.172 -9.539 1 94.25 103 TYR A O 1
ATOM 801 N N . ASN A 1 104 ? 1.702 -13.18 -9.82 1 87.38 104 ASN A N 1
ATOM 802 C CA . ASN A 1 104 ? 1.177 -12.148 -10.703 1 87.38 104 ASN A CA 1
ATOM 803 C C . ASN A 1 104 ? 0.604 -12.75 -11.984 1 87.38 104 ASN A C 1
ATOM 805 O O . ASN A 1 104 ? -0.309 -12.18 -12.594 1 87.38 104 ASN A O 1
ATOM 809 N N . THR A 1 105 ? 1.064 -13.836 -12.328 1 86.75 105 THR A N 1
ATOM 810 C CA . THR A 1 105 ? 0.626 -14.453 -13.57 1 86.75 105 THR A CA 1
ATOM 811 C C . THR A 1 105 ? -0.582 -15.352 -13.336 1 86.75 105 THR A C 1
ATOM 813 O O . THR A 1 105 ? -1.227 -15.805 -14.281 1 86.75 105 THR A O 1
ATOM 816 N N . MET A 1 106 ? -0.93 -15.555 -12.141 1 87.81 106 MET A N 1
ATOM 817 C CA . MET A 1 106 ? -2.051 -16.422 -11.789 1 87.81 106 MET A CA 1
ATOM 818 C C . MET A 1 106 ? -3.381 -15.75 -12.109 1 87.81 106 MET A C 1
ATOM 820 O O . MET A 1 106 ? -3.545 -14.547 -11.891 1 87.81 106 MET A O 1
ATOM 824 N N . LYS A 1 107 ? -4.234 -16.5 -12.547 1 82.69 107 LYS A N 1
ATOM 825 C CA . LYS A 1 107 ? -5.582 -16.016 -12.836 1 82.69 107 LYS A CA 1
ATOM 826 C C . LYS A 1 107 ? -6.426 -15.953 -11.562 1 82.69 107 LYS A C 1
ATOM 828 O O . LYS A 1 107 ? -7.105 -14.953 -11.312 1 82.69 107 LYS A O 1
ATOM 833 N N . ASP A 1 108 ? -6.438 -17.094 -10.891 1 88.56 108 ASP A N 1
ATOM 834 C CA . ASP A 1 108 ? -7.16 -17.156 -9.625 1 88.56 108 ASP A CA 1
ATOM 835 C C . ASP A 1 108 ? -6.266 -16.734 -8.453 1 88.56 108 ASP A C 1
ATOM 837 O O . ASP A 1 108 ? -5.484 -17.547 -7.949 1 88.56 108 ASP A O 1
ATOM 841 N N . LYS A 1 109 ? -6.48 -15.555 -7.988 1 91 109 LYS A N 1
ATOM 842 C CA . LYS A 1 109 ? -5.609 -15.008 -6.953 1 91 109 LYS A CA 1
ATOM 843 C C . LYS A 1 109 ? -5.938 -15.602 -5.586 1 91 109 LYS A C 1
ATOM 845 O O . LYS A 1 109 ? -7.09 -15.945 -5.309 1 91 109 LYS A O 1
ATOM 850 N N . TRP A 1 110 ? -4.891 -15.68 -4.785 1 94.25 110 TRP A N 1
ATOM 851 C CA . TRP A 1 110 ? -5.035 -16.219 -3.439 1 94.25 110 TRP A CA 1
ATOM 852 C C . TRP A 1 110 ? -5.617 -15.172 -2.492 1 94.25 110 TRP A C 1
ATOM 854 O O . TRP A 1 110 ? -5.363 -13.977 -2.646 1 94.25 110 TRP A O 1
ATOM 864 N N . ASN A 1 111 ? -6.414 -15.68 -1.527 1 95.06 111 ASN A N 1
ATOM 865 C CA . ASN A 1 111 ? -6.672 -14.852 -0.35 1 95.06 111 ASN A CA 1
ATOM 866 C C . ASN A 1 111 ? -5.516 -14.914 0.643 1 95.06 111 ASN A C 1
ATOM 868 O O . ASN A 1 111 ? -4.508 -15.578 0.389 1 95.06 111 ASN A O 1
ATOM 872 N N . VAL A 1 112 ? -5.668 -14.281 1.769 1 97.5 112 VAL A N 1
ATOM 873 C CA . VAL A 1 112 ? -4.57 -14.148 2.719 1 97.5 112 VAL A CA 1
ATOM 874 C C . VAL A 1 112 ? -4.203 -15.516 3.285 1 97.5 112 VAL A C 1
ATOM 876 O O . VAL A 1 112 ? -3.023 -15.828 3.461 1 97.5 112 VAL A O 1
ATOM 879 N N . HIS A 1 113 ? -5.23 -16.281 3.58 1 97.31 113 HIS A N 1
ATOM 880 C CA . HIS A 1 113 ? -4.984 -17.609 4.148 1 97.31 113 HIS A CA 1
ATOM 881 C C . HIS A 1 113 ? -4.223 -18.484 3.168 1 97.31 113 HIS A C 1
ATOM 883 O O . HIS A 1 113 ? -3.27 -19.172 3.553 1 97.31 113 HIS A O 1
ATOM 889 N N . GLU A 1 114 ? -4.59 -18.562 1.958 1 97.88 114 GLU A N 1
ATOM 890 C CA . GLU A 1 114 ? -3.912 -19.344 0.921 1 97.88 114 GLU A CA 1
ATOM 891 C C . GLU A 1 114 ? -2.49 -18.828 0.694 1 97.88 114 GLU A C 1
ATOM 893 O O . GLU A 1 114 ? -1.551 -19.625 0.603 1 97.88 114 GLU A O 1
ATOM 898 N N . LEU A 1 115 ? -2.363 -17.531 0.584 1 98.25 115 LEU A N 1
ATOM 899 C CA . LEU A 1 115 ? -1.036 -16.953 0.425 1 98.25 115 LEU A CA 1
ATOM 900 C C . LEU A 1 115 ? -0.118 -17.359 1.567 1 98.25 115 LEU A C 1
ATOM 902 O O . LEU A 1 115 ? 1.042 -17.719 1.341 1 98.25 115 LEU A O 1
ATOM 906 N N . HIS A 1 116 ? -0.67 -17.281 2.756 1 98.44 116 HIS A N 1
ATOM 907 C CA . HIS A 1 116 ? 0.09 -17.672 3.936 1 98.44 116 HIS A CA 1
ATOM 908 C C . HIS A 1 116 ? 0.638 -19.094 3.787 1 98.44 116 HIS A C 1
ATOM 910 O O . HIS A 1 116 ? 1.833 -19.328 3.984 1 98.44 116 HIS A O 1
ATOM 916 N N . SER A 1 117 ? -0.212 -19.969 3.416 1 98.5 117 SER A N 1
ATOM 917 C CA . SER A 1 117 ? 0.188 -21.359 3.25 1 98.5 117 SER A CA 1
ATOM 918 C C . SER A 1 117 ? 1.284 -21.5 2.199 1 98.5 117 SER A C 1
ATOM 920 O O . SER A 1 117 ? 2.266 -22.219 2.408 1 98.5 117 SER A O 1
ATOM 922 N N . MET A 1 118 ? 1.153 -20.812 1.116 1 98.19 118 MET A N 1
ATOM 923 C CA . MET A 1 118 ? 2.113 -20.906 0.02 1 98.19 118 MET A CA 1
ATOM 924 C C . MET A 1 118 ? 3.449 -20.281 0.416 1 98.19 118 MET A C 1
ATOM 926 O O . MET A 1 118 ? 4.508 -20.797 0.051 1 98.19 118 MET A O 1
ATOM 930 N N . LEU A 1 119 ? 3.393 -19.234 1.163 1 98.5 119 LEU A N 1
ATOM 931 C CA . LEU A 1 119 ? 4.613 -18.547 1.576 1 98.5 119 LEU A CA 1
ATOM 932 C C . LEU A 1 119 ? 5.402 -19.391 2.568 1 98.5 119 LEU A C 1
ATOM 934 O O . LEU A 1 119 ? 6.637 -19.406 2.541 1 98.5 119 LEU A O 1
ATOM 938 N N . VAL A 1 120 ? 4.676 -20.047 3.461 1 98 120 VAL A N 1
ATOM 939 C CA . VAL A 1 120 ? 5.34 -20.922 4.414 1 98 120 VAL A CA 1
ATOM 940 C C . VAL A 1 120 ? 6.062 -22.047 3.668 1 98 120 VAL A C 1
ATOM 942 O O . VAL A 1 120 ? 7.199 -22.391 3.998 1 98 120 VAL A O 1
ATOM 945 N N . LYS A 1 121 ? 5.418 -22.609 2.666 1 97.62 121 LYS A N 1
ATOM 946 C CA . LYS A 1 121 ? 6.047 -23.625 1.823 1 97.62 121 LYS A CA 1
ATOM 947 C C . LYS A 1 121 ? 7.273 -23.062 1.109 1 97.62 121 LYS A C 1
ATOM 949 O O . LYS A 1 121 ? 8.32 -23.719 1.057 1 97.62 121 LYS A O 1
ATOM 954 N N . GLU A 1 122 ? 7.094 -21.875 0.562 1 97.44 122 GLU A N 1
ATOM 955 C CA . GLU A 1 122 ? 8.188 -21.234 -0.168 1 97.44 122 GLU A CA 1
ATOM 956 C C . GLU A 1 122 ? 9.375 -20.969 0.75 1 97.44 122 GLU A C 1
ATOM 958 O O . GLU A 1 122 ? 10.531 -21.141 0.347 1 97.44 122 GLU A O 1
ATOM 963 N N . GLU A 1 123 ? 9.109 -20.5 1.93 1 96.81 123 GLU A N 1
ATOM 964 C CA . GLU A 1 123 ? 10.172 -20.25 2.9 1 96.81 123 GLU A CA 1
ATOM 965 C C . GLU A 1 123 ? 10.992 -21.516 3.146 1 96.81 123 GLU A C 1
ATOM 967 O O . GLU A 1 123 ? 12.219 -21.469 3.221 1 96.81 123 GLU A O 1
ATOM 972 N N . THR A 1 124 ? 10.25 -22.625 3.281 1 95.88 124 THR A N 1
ATOM 973 C CA . THR A 1 124 ? 10.906 -23.906 3.49 1 95.88 124 THR A CA 1
ATOM 974 C C . THR A 1 124 ? 11.773 -24.281 2.291 1 95.88 124 THR A C 1
ATOM 976 O O . THR A 1 124 ? 12.883 -24.781 2.455 1 95.88 124 THR A O 1
ATOM 979 N N . ARG A 1 125 ? 11.305 -23.984 1.151 1 95.19 125 ARG A N 1
ATOM 980 C CA . ARG A 1 125 ? 12.031 -24.266 -0.079 1 95.19 125 ARG A CA 1
ATOM 981 C C . ARG A 1 125 ? 13.32 -23.453 -0.147 1 95.19 125 ARG A C 1
ATOM 983 O O . ARG A 1 125 ? 14.367 -23.984 -0.535 1 95.19 125 ARG A O 1
ATOM 990 N N . LEU A 1 126 ? 13.289 -22.188 0.22 1 94.19 126 LEU A N 1
ATOM 991 C CA . LEU A 1 126 ? 14.422 -21.281 0.129 1 94.19 126 LEU A CA 1
ATOM 992 C C . LEU A 1 126 ? 15.477 -21.609 1.18 1 94.19 126 LEU A C 1
ATOM 994 O O . LEU A 1 126 ? 16.656 -21.281 1.018 1 94.19 126 LEU A O 1
ATOM 998 N N . LYS A 1 127 ? 15.102 -22.203 2.201 1 90.31 127 LYS A N 1
ATOM 999 C CA . LYS A 1 127 ? 16.031 -22.547 3.271 1 90.31 127 LYS A CA 1
ATOM 1000 C C . LYS A 1 127 ? 16.719 -23.875 2.986 1 90.31 127 LYS A C 1
ATOM 1002 O O . LYS A 1 127 ? 17.75 -24.188 3.582 1 90.31 127 LYS A O 1
ATOM 1007 N N . ASN A 1 128 ? 16.141 -24.719 2.209 1 84.88 128 ASN A N 1
ATOM 1008 C CA . ASN A 1 128 ? 16.734 -26.016 1.862 1 84.88 128 ASN A CA 1
ATOM 1009 C C . ASN A 1 128 ? 17.562 -25.922 0.579 1 84.88 128 ASN A C 1
ATOM 1011 O O . ASN A 1 128 ? 18.547 -26.641 0.423 1 84.88 128 ASN A O 1
ATOM 1015 N N . MET B 1 1 ? -32.344 -16.812 -73.812 1 28.09 1 MET B N 1
ATOM 1016 C CA . MET B 1 1 ? -32.906 -17.719 -72.812 1 28.09 1 MET B CA 1
ATOM 1017 C C . MET B 1 1 ? -32.188 -17.625 -71.5 1 28.09 1 MET B C 1
ATOM 1019 O O . MET B 1 1 ? -31.016 -18.016 -71.375 1 28.09 1 MET B O 1
ATOM 1023 N N . PHE B 1 2 ? -32.469 -16.531 -70.625 1 29.42 2 PHE B N 1
ATOM 1024 C CA . PHE B 1 2 ? -31.953 -15.883 -69.375 1 29.42 2 PHE B CA 1
ATOM 1025 C C . PHE B 1 2 ? -32.188 -16.734 -68.188 1 29.42 2 PHE B C 1
ATOM 1027 O O . PHE B 1 2 ? -33.344 -16.984 -67.812 1 29.42 2 PHE B O 1
ATOM 1034 N N . MET B 1 3 ? -31.391 -17.797 -67.875 1 26.03 3 MET B N 1
ATOM 1035 C CA . MET B 1 3 ? -31.453 -18.797 -66.812 1 26.03 3 MET B CA 1
ATOM 1036 C C . MET B 1 3 ? -31.375 -18.125 -65.438 1 26.03 3 MET B C 1
ATOM 1038 O O . MET B 1 3 ? -30.375 -17.516 -65.125 1 26.03 3 MET B O 1
ATOM 1042 N N . ARG B 1 4 ? -32.469 -17.5 -64.875 1 32.81 4 ARG B N 1
ATOM 1043 C CA . ARG B 1 4 ? -32.781 -16.969 -63.562 1 32.81 4 ARG B CA 1
ATOM 1044 C C . ARG B 1 4 ? -32.406 -17.969 -62.469 1 32.81 4 ARG B C 1
ATOM 1046 O O . ARG B 1 4 ? -32.875 -19.109 -62.469 1 32.81 4 ARG B O 1
ATOM 1053 N N . MET B 1 5 ? -31.156 -17.891 -61.875 1 25.73 5 MET B N 1
ATOM 1054 C CA . MET B 1 5 ? -30.484 -18.641 -60.844 1 25.73 5 MET B CA 1
ATOM 1055 C C . MET B 1 5 ? -31.359 -18.75 -59.594 1 25.73 5 MET B C 1
ATOM 1057 O O . MET B 1 5 ? -31.75 -17.734 -59 1 25.73 5 MET B O 1
ATOM 1061 N N . ILE B 1 6 ? -32.219 -19.734 -59.344 1 33.66 6 ILE B N 1
ATOM 1062 C CA . ILE B 1 6 ? -33.125 -20.219 -58.312 1 33.66 6 ILE B CA 1
ATOM 1063 C C . ILE B 1 6 ? -32.344 -20.469 -57.031 1 33.66 6 ILE B C 1
ATOM 1065 O O . ILE B 1 6 ? -31.891 -21.609 -56.781 1 33.66 6 ILE B O 1
ATOM 1069 N N . ILE B 1 7 ? -31.188 -19.797 -56.75 1 28.19 7 ILE B N 1
ATOM 1070 C CA . ILE B 1 7 ? -30.328 -20.328 -55.688 1 28.19 7 ILE B CA 1
ATOM 1071 C C . ILE B 1 7 ? -31.141 -20.578 -54.438 1 28.19 7 ILE B C 1
ATOM 1073 O O . ILE B 1 7 ? -31.172 -21.703 -53.906 1 28.19 7 ILE B O 1
ATOM 1077 N N . ALA B 1 8 ? -30.766 -19.922 -53.094 1 30.91 8 ALA B N 1
ATOM 1078 C CA . ALA B 1 8 ? -30.109 -20.297 -51.844 1 30.91 8 ALA B CA 1
ATOM 1079 C C . ALA B 1 8 ? -31.109 -20.359 -50.719 1 30.91 8 ALA B C 1
ATOM 1081 O O . ALA B 1 8 ? -30.984 -19.609 -49.719 1 30.91 8 ALA B O 1
ATOM 1082 N N . ASP B 1 9 ? -32.344 -20.703 -50.875 1 33.09 9 ASP B N 1
ATOM 1083 C CA . ASP B 1 9 ? -33.25 -20.5 -49.75 1 33.09 9 ASP B CA 1
ATOM 1084 C C . ASP B 1 9 ? -32.938 -21.453 -48.594 1 33.09 9 ASP B C 1
ATOM 1086 O O . ASP B 1 9 ? -33.5 -21.312 -47.5 1 33.09 9 ASP B O 1
ATOM 1090 N N . SER B 1 10 ? -32.469 -22.625 -48.844 1 33.81 10 SER B N 1
ATOM 1091 C CA . SER B 1 10 ? -32.844 -23.719 -47.969 1 33.81 10 SER B CA 1
ATOM 1092 C C . SER B 1 10 ? -32.188 -23.562 -46.594 1 33.81 10 SER B C 1
ATOM 1094 O O . SER B 1 10 ? -32.406 -24.391 -45.688 1 33.81 10 SER B O 1
ATOM 1096 N N . ILE B 1 11 ? -31.031 -23.062 -46.438 1 31.55 11 ILE B N 1
ATOM 1097 C CA . ILE B 1 11 ? -30.281 -23.469 -45.25 1 31.55 11 ILE B CA 1
ATOM 1098 C C . ILE B 1 11 ? -30.922 -22.891 -44 1 31.55 11 ILE B C 1
ATOM 1100 O O . ILE B 1 11 ? -30.438 -21.875 -43.469 1 31.55 11 ILE B O 1
ATOM 1104 N N . LYS B 1 12 ? -32.125 -22.5 -44.031 1 36.06 12 LYS B N 1
ATOM 1105 C CA . LYS B 1 12 ? -32.594 -21.797 -42.844 1 36.06 12 LYS B CA 1
ATOM 1106 C C . LYS B 1 12 ? -32.531 -22.688 -41.594 1 36.06 12 LYS B C 1
ATOM 1108 O O . LYS B 1 12 ? -32.781 -22.234 -40.5 1 36.06 12 LYS B O 1
ATOM 1113 N N . THR B 1 13 ? -32.781 -23.875 -41.844 1 31.53 13 THR B N 1
ATOM 1114 C CA . THR B 1 13 ? -33.438 -24.531 -40.719 1 31.53 13 THR B CA 1
ATOM 1115 C C . THR B 1 13 ? -32.5 -24.625 -39.5 1 31.53 13 THR B C 1
ATOM 1117 O O . THR B 1 13 ? -32.938 -24.422 -38.375 1 31.53 13 THR B O 1
ATOM 1120 N N . ALA B 1 14 ? -31.531 -25.609 -39.469 1 37.28 14 ALA B N 1
ATOM 1121 C CA . ALA B 1 14 ? -31.109 -26.312 -38.281 1 37.28 14 ALA B CA 1
ATOM 1122 C C . ALA B 1 14 ? -30.25 -25.406 -37.375 1 37.28 14 ALA B C 1
ATOM 1124 O O . ALA B 1 14 ? -29.016 -25.5 -37.406 1 37.28 14 ALA B O 1
ATOM 1125 N N . LEU B 1 15 ? -30.234 -24.141 -37.594 1 39.19 15 LEU B N 1
ATOM 1126 C CA . LEU B 1 15 ? -29.312 -23.531 -36.656 1 39.19 15 LEU B CA 1
ATOM 1127 C C . LEU B 1 15 ? -29.672 -23.922 -35.219 1 39.19 15 LEU B C 1
ATOM 1129 O O . LEU B 1 15 ? -30.828 -23.766 -34.812 1 39.19 15 LEU B O 1
ATOM 1133 N N . PRO B 1 16 ? -29.109 -25 -34.656 1 40.97 16 PRO B N 1
ATOM 1134 C CA . PRO B 1 16 ? -29.359 -25.25 -33.25 1 40.97 16 PRO B CA 1
ATOM 1135 C C . PRO B 1 16 ? -29.578 -23.969 -32.438 1 40.97 16 PRO B C 1
ATOM 1137 O O . PRO B 1 16 ? -29.016 -22.922 -32.781 1 40.97 16 PRO B O 1
ATOM 1140 N N . LYS B 1 17 ? -30.625 -23.625 -31.688 1 42.06 17 LYS B N 1
ATOM 1141 C CA . LYS B 1 17 ? -31.172 -22.594 -30.828 1 42.06 17 LYS B CA 1
ATOM 1142 C C . LYS B 1 17 ? -30.078 -22.016 -29.922 1 42.06 17 LYS B C 1
ATOM 1144 O O . LYS B 1 17 ? -29.047 -22.656 -29.688 1 42.06 17 LYS B O 1
ATOM 1149 N N . THR B 1 18 ? -30.25 -20.672 -29.281 1 41.94 18 THR B N 1
ATOM 1150 C CA . THR B 1 18 ? -29.703 -19.484 -28.609 1 41.94 18 THR B CA 1
ATOM 1151 C C . THR B 1 18 ? -29.047 -19.875 -27.297 1 41.94 18 THR B C 1
ATOM 1153 O O . THR B 1 18 ? -28.734 -19 -26.469 1 41.94 18 THR B O 1
ATOM 1156 N N . GLU B 1 19 ? -29.188 -21.125 -26.875 1 47.59 19 GLU B N 1
ATOM 1157 C CA . GLU B 1 19 ? -28.438 -21.359 -25.641 1 47.59 19 GLU B CA 1
ATOM 1158 C C . GLU B 1 19 ? -26.984 -20.922 -25.781 1 47.59 19 GLU B C 1
ATOM 1160 O O . GLU B 1 19 ? -26.297 -20.688 -24.797 1 47.59 19 GLU B O 1
ATOM 1165 N N . SER B 1 20 ? -26.562 -20.797 -26.984 1 49.5 20 SER B N 1
ATOM 1166 C CA . SER B 1 20 ? -25.172 -20.484 -27.281 1 49.5 20 SER B CA 1
ATOM 1167 C C . SER B 1 20 ? -24.859 -19.031 -26.984 1 49.5 20 SER B C 1
ATOM 1169 O O . SER B 1 20 ? -23.781 -18.703 -26.484 1 49.5 20 SER B O 1
ATOM 1171 N N . ALA B 1 21 ? -25.969 -18.297 -27.25 1 54.31 21 ALA B N 1
ATOM 1172 C CA . ALA B 1 21 ? -25.688 -16.875 -27 1 54.31 21 ALA B CA 1
ATOM 1173 C C . ALA B 1 21 ? -25.5 -16.609 -25.5 1 54.31 21 ALA B C 1
ATOM 1175 O O . ALA B 1 21 ? -24.641 -15.828 -25.109 1 54.31 21 ALA B O 1
ATOM 1176 N N . LYS B 1 22 ? -26.422 -17.219 -24.734 1 52.75 22 LYS B N 1
ATOM 1177 C CA . LYS B 1 22 ? -26.297 -17.062 -23.297 1 52.75 22 LYS B CA 1
ATOM 1178 C C . LYS B 1 22 ? -24.984 -17.641 -22.781 1 52.75 22 LYS B C 1
ATOM 1180 O O . LYS B 1 22 ? -24.344 -17.062 -21.891 1 52.75 22 LYS B O 1
ATOM 1185 N N . GLU B 1 23 ? -24.672 -18.859 -23.359 1 52.81 23 GLU B N 1
ATOM 1186 C CA . GLU B 1 23 ? -23.375 -19.438 -22.984 1 52.81 23 GLU B CA 1
ATOM 1187 C C . GLU B 1 23 ? -22.219 -18.547 -23.453 1 52.81 23 GLU B C 1
ATOM 1189 O O . GLU B 1 23 ? -21.234 -18.391 -22.734 1 52.81 23 GLU B O 1
ATOM 1194 N N . PHE B 1 24 ? -22.531 -17.969 -24.641 1 54.5 24 PHE B N 1
ATOM 1195 C CA . PHE B 1 24 ? -21.516 -17.062 -25.172 1 54.5 24 PHE B CA 1
ATOM 1196 C C . PHE B 1 24 ? -21.422 -15.797 -24.312 1 54.5 24 PHE B C 1
ATOM 1198 O O . PHE B 1 24 ? -20.328 -15.32 -24.031 1 54.5 24 PHE B O 1
ATOM 1205 N N . MET B 1 25 ? -22.594 -15.25 -23.922 1 58.69 25 MET B N 1
ATOM 1206 C CA . MET B 1 25 ? -22.594 -14.078 -23.062 1 58.69 25 MET B CA 1
ATOM 1207 C C . MET B 1 25 ? -22 -14.398 -21.688 1 58.69 25 MET B C 1
ATOM 1209 O O . MET B 1 25 ? -21.312 -13.57 -21.094 1 58.69 25 MET B O 1
ATOM 1213 N N . GLY B 1 26 ? -22.234 -15.586 -21.172 1 55.69 26 GLY B N 1
ATOM 1214 C CA . GLY B 1 26 ? -21.656 -16.031 -19.922 1 55.69 26 GLY B CA 1
ATOM 1215 C C . GLY B 1 26 ? -20.141 -16.172 -19.969 1 55.69 26 GLY B C 1
ATOM 1216 O O . GLY B 1 26 ? -19.453 -15.766 -19.047 1 55.69 26 GLY B O 1
ATOM 1217 N N . PHE B 1 27 ? -19.766 -16.734 -21.188 1 54.44 27 PHE B N 1
ATOM 1218 C CA . PHE B 1 27 ? -18.328 -16.891 -21.375 1 54.44 27 PHE B CA 1
ATOM 1219 C C . PHE B 1 27 ? -17.656 -15.547 -21.547 1 54.44 27 PHE B C 1
ATOM 1221 O O . PHE B 1 27 ? -16.562 -15.32 -21 1 54.44 27 PHE B O 1
ATOM 1228 N N . VAL B 1 28 ? -18.266 -14.633 -22.328 1 57.56 28 VAL B N 1
ATOM 1229 C CA . VAL B 1 28 ? -17.75 -13.281 -22.484 1 57.56 28 VAL B CA 1
ATOM 1230 C C . VAL B 1 28 ? -17.75 -12.555 -21.141 1 57.56 28 VAL B C 1
ATOM 1232 O O . VAL B 1 28 ? -16.812 -11.836 -20.828 1 57.56 28 VAL B O 1
ATOM 1235 N N . GLY B 1 29 ? -18.734 -12.789 -20.312 1 56.62 29 GLY B N 1
ATOM 1236 C CA . GLY B 1 29 ? -18.828 -12.227 -18.984 1 56.62 29 GLY B CA 1
ATOM 1237 C C . GLY B 1 29 ? -17.766 -12.734 -18.031 1 56.62 29 GLY B C 1
ATOM 1238 O O . GLY B 1 29 ? -17.141 -11.953 -17.297 1 56.62 29 GLY B O 1
ATOM 1239 N N . GLU B 1 30 ? -17.516 -14.008 -18.141 1 58.75 30 GLU B N 1
ATOM 1240 C CA . GLU B 1 30 ? -16.5 -14.617 -17.266 1 58.75 30 GLU B CA 1
ATOM 1241 C C . GLU B 1 30 ? -15.102 -14.203 -17.688 1 58.75 30 GLU B C 1
ATOM 1243 O O . GLU B 1 30 ? -14.258 -13.906 -16.828 1 58.75 30 GLU B O 1
ATOM 1248 N N . ARG B 1 31 ? -14.82 -14.258 -18.984 1 56.25 31 ARG B N 1
ATOM 1249 C CA . ARG B 1 31 ? -13.523 -13.828 -19.5 1 56.25 31 ARG B CA 1
ATOM 1250 C C . ARG B 1 31 ? -13.273 -12.359 -19.188 1 56.25 31 ARG B C 1
ATOM 1252 O O . ARG B 1 31 ? -12.156 -11.969 -18.844 1 56.25 31 ARG B O 1
ATOM 1259 N N . SER B 1 32 ? -14.344 -11.586 -19.422 1 61.03 32 SER B N 1
ATOM 1260 C CA . SER B 1 32 ? -14.266 -10.164 -19.094 1 61.03 32 SER B CA 1
ATOM 1261 C C . SER B 1 32 ? -13.992 -9.945 -17.609 1 61.03 32 SER B C 1
ATOM 1263 O O . SER B 1 32 ? -13.148 -9.133 -17.234 1 61.03 32 SER B O 1
ATOM 1265 N N . GLN B 1 33 ? -14.586 -10.805 -16.891 1 64.69 33 GLN B N 1
ATOM 1266 C CA . GLN B 1 33 ? -14.391 -10.695 -15.445 1 64.69 33 GLN B CA 1
ATOM 1267 C C . GLN B 1 33 ? -12.977 -11.109 -15.039 1 64.69 33 GLN B C 1
ATOM 1269 O O . GLN B 1 33 ? -12.367 -10.469 -14.18 1 64.69 33 GLN B O 1
ATOM 1274 N N . THR B 1 34 ? -12.523 -12.148 -15.719 1 63.31 34 THR B N 1
ATOM 1275 C CA . THR B 1 34 ? -11.164 -12.609 -15.445 1 63.31 34 THR B CA 1
ATOM 1276 C C . THR B 1 34 ? -10.141 -11.57 -15.891 1 63.31 34 THR B C 1
ATOM 1278 O O . THR B 1 34 ? -9.18 -11.289 -15.164 1 63.31 34 THR B O 1
ATOM 1281 N N . ALA B 1 35 ? -10.312 -11.125 -17.109 1 61.28 35 ALA B N 1
ATOM 1282 C CA . ALA B 1 35 ? -9.438 -10.07 -17.609 1 61.28 35 ALA B CA 1
ATOM 1283 C C . ALA B 1 35 ? -9.453 -8.859 -16.672 1 61.28 35 ALA B C 1
ATOM 1285 O O . ALA B 1 35 ? -8.422 -8.234 -16.438 1 61.28 35 ALA B O 1
ATOM 1286 N N . ASP B 1 36 ? -10.586 -8.672 -16.141 1 75.75 36 ASP B N 1
ATOM 1287 C CA . ASP B 1 36 ? -10.742 -7.551 -15.219 1 75.75 36 ASP B CA 1
ATOM 1288 C C . ASP B 1 36 ? -9.984 -7.797 -13.914 1 75.75 36 ASP B C 1
ATOM 1290 O O . ASP B 1 36 ? -9.359 -6.883 -13.375 1 75.75 36 ASP B O 1
ATOM 1294 N N . LYS B 1 37 ? -9.922 -9.07 -13.609 1 79 37 LYS B N 1
ATOM 1295 C CA . LYS B 1 37 ? -9.219 -9.398 -12.367 1 79 37 LYS B CA 1
ATOM 1296 C C . LYS B 1 37 ? -7.707 -9.305 -12.562 1 79 37 LYS B C 1
ATOM 1298 O O . LYS B 1 37 ? -6.996 -8.805 -11.68 1 79 37 LYS B O 1
ATOM 1303 N N . SER B 1 38 ? -7.258 -9.859 -13.703 1 83.94 38 SER B N 1
ATOM 1304 C CA . SER B 1 38 ? -5.832 -9.789 -14.008 1 83.94 38 SER B CA 1
ATOM 1305 C C . SER B 1 38 ? -5.355 -8.344 -14.102 1 83.94 38 SER B C 1
ATOM 1307 O O . SER B 1 38 ? -4.305 -7.992 -13.562 1 83.94 38 SER B O 1
ATOM 1309 N N . LEU B 1 39 ? -6.141 -7.57 -14.758 1 88.69 39 LEU B N 1
ATOM 1310 C CA . LEU B 1 39 ? -5.801 -6.156 -14.898 1 88.69 39 LEU B CA 1
ATOM 1311 C C . LEU B 1 39 ? -5.82 -5.453 -13.547 1 88.69 39 LEU B C 1
ATOM 1313 O O . LEU B 1 39 ? -4.918 -4.668 -13.242 1 88.69 39 LEU B O 1
ATOM 1317 N N . ALA B 1 40 ? -6.762 -5.758 -12.742 1 91.38 40 ALA B N 1
ATOM 1318 C CA . ALA B 1 40 ? -6.84 -5.188 -11.398 1 91.38 40 ALA B CA 1
ATOM 1319 C C . ALA B 1 40 ? -5.602 -5.539 -10.578 1 91.38 40 ALA B C 1
ATOM 1321 O O . ALA B 1 40 ? -5.059 -4.695 -9.867 1 91.38 40 ALA B O 1
ATOM 1322 N N . GLY B 1 41 ? -5.203 -6.805 -10.703 1 90.81 41 GLY B N 1
ATOM 1323 C CA . GLY B 1 41 ? -3.99 -7.23 -10.023 1 90.81 41 GLY B CA 1
ATOM 1324 C C . GLY B 1 41 ? -2.762 -6.449 -10.445 1 90.81 41 GLY B C 1
ATOM 1325 O O . GLY B 1 41 ? -1.975 -6.016 -9.602 1 90.81 41 GLY B O 1
ATOM 1326 N N . THR B 1 42 ? -2.629 -6.238 -11.711 1 92.56 42 THR B N 1
ATOM 1327 C CA . THR B 1 42 ? -1.497 -5.492 -12.25 1 92.56 42 THR B CA 1
ATOM 1328 C C . THR B 1 42 ? -1.53 -4.039 -11.789 1 92.56 42 THR B C 1
ATOM 1330 O O . THR B 1 42 ? -0.507 -3.494 -11.367 1 92.56 42 THR B O 1
ATOM 1333 N N . LEU B 1 43 ? -2.666 -3.43 -11.844 1 95.56 43 LEU B N 1
ATOM 1334 C CA . LEU B 1 43 ? -2.816 -2.043 -11.422 1 95.56 43 LEU B CA 1
ATOM 1335 C C . LEU B 1 43 ? -2.533 -1.894 -9.93 1 95.56 43 LEU B C 1
ATOM 1337 O O . LEU B 1 43 ? -1.875 -0.938 -9.516 1 95.56 43 LEU B O 1
ATOM 1341 N N . MET B 1 44 ? -2.992 -2.822 -9.125 1 95 44 MET B N 1
ATOM 1342 C CA . MET B 1 44 ? -2.746 -2.795 -7.688 1 95 44 MET B CA 1
ATOM 1343 C C . MET B 1 44 ? -1.254 -2.9 -7.391 1 95 44 MET B C 1
ATOM 1345 O O . MET B 1 44 ? -0.726 -2.15 -6.57 1 95 44 MET B O 1
ATOM 1349 N N . SER B 1 45 ? -0.684 -3.875 -8.07 1 94.44 45 SER B N 1
ATOM 1350 C CA . SER B 1 45 ? 0.756 -4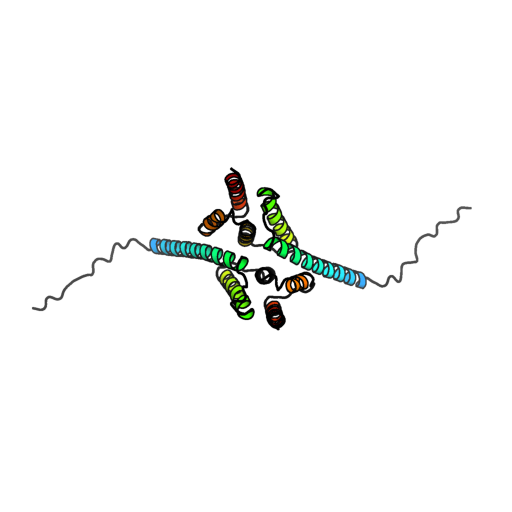.043 -7.902 1 94.44 45 SER B CA 1
ATOM 1351 C C . SER B 1 45 ? 1.51 -2.777 -8.297 1 94.44 45 SER B C 1
ATOM 1353 O O . SER B 1 45 ? 2.393 -2.322 -7.566 1 94.44 45 SER B O 1
ATOM 1355 N N . THR B 1 46 ? 1.188 -2.203 -9.383 1 96.62 46 THR B N 1
ATOM 1356 C CA . THR B 1 46 ? 1.844 -0.992 -9.859 1 96.62 46 THR B CA 1
ATOM 1357 C C . THR B 1 46 ? 1.631 0.161 -8.883 1 96.62 46 THR B C 1
ATOM 1359 O O . THR B 1 46 ? 2.582 0.854 -8.523 1 96.62 46 THR B O 1
ATOM 1362 N N . LEU B 1 47 ? 0.441 0.363 -8.422 1 97.94 47 LEU B N 1
ATOM 1363 C CA . LEU B 1 47 ? 0.093 1.463 -7.523 1 97.94 47 LEU B CA 1
ATOM 1364 C C . LEU B 1 47 ? 0.885 1.376 -6.223 1 97.94 47 LEU B C 1
ATOM 1366 O O . LEU B 1 47 ? 1.284 2.4 -5.668 1 97.94 47 LEU B O 1
ATOM 1370 N N . THR B 1 48 ? 1.129 0.175 -5.766 1 97.25 48 THR B N 1
ATOM 1371 C CA . THR B 1 48 ? 1.723 0.001 -4.445 1 97.25 48 THR B CA 1
ATOM 1372 C C . THR B 1 48 ? 3.244 -0.069 -4.539 1 97.25 48 THR B C 1
ATOM 1374 O O . THR B 1 48 ? 3.938 -0.048 -3.521 1 97.25 48 THR B O 1
ATOM 1377 N N . THR B 1 49 ? 3.814 -0.052 -5.797 1 96.56 49 THR B N 1
ATOM 1378 C CA . THR B 1 49 ? 5.258 -0.251 -5.887 1 96.56 49 THR B CA 1
ATOM 1379 C C . THR B 1 49 ? 5.902 0.858 -6.711 1 96.56 49 THR B C 1
ATOM 1381 O O . THR B 1 49 ? 7.129 1.009 -6.707 1 96.56 49 THR B O 1
ATOM 1384 N N . ILE B 1 50 ? 5.109 1.626 -7.434 1 97.56 50 ILE B N 1
ATOM 1385 C CA . ILE B 1 50 ? 5.66 2.66 -8.305 1 97.56 50 ILE B CA 1
ATOM 1386 C C . ILE B 1 50 ? 6.496 3.639 -7.477 1 97.56 50 ILE B C 1
ATOM 1388 O O . ILE B 1 50 ? 6.152 3.941 -6.332 1 97.56 50 ILE B O 1
ATOM 1392 N N . LYS B 1 51 ? 7.504 4.176 -8.016 1 98 51 LYS B N 1
ATOM 1393 C CA . LYS B 1 51 ? 8.414 5.098 -7.34 1 98 51 LYS B CA 1
ATOM 1394 C C . LYS B 1 51 ? 8.578 6.391 -8.141 1 98 51 LYS B C 1
ATOM 1396 O O . LYS B 1 51 ? 8.57 6.367 -9.367 1 98 51 LYS B O 1
ATOM 1401 N N . PHE B 1 52 ? 8.773 7.434 -7.371 1 98.12 52 PHE B N 1
ATOM 1402 C CA . PHE B 1 52 ? 9.172 8.703 -7.961 1 98.12 52 PHE B CA 1
ATOM 1403 C C . PHE B 1 52 ? 10.688 8.781 -8.109 1 98.12 52 PHE B C 1
ATOM 1405 O O . PHE B 1 52 ? 11.422 8.727 -7.121 1 98.12 52 PHE B O 1
ATOM 1412 N N . ASP B 1 53 ? 11.125 8.977 -9.344 1 94.69 53 ASP B N 1
ATOM 1413 C CA . ASP B 1 53 ? 12.57 8.938 -9.586 1 94.69 53 ASP B CA 1
ATOM 1414 C C . ASP B 1 53 ? 13.086 10.289 -10.07 1 94.69 53 ASP B C 1
ATOM 1416 O O . ASP B 1 53 ? 14.25 10.414 -10.445 1 94.69 53 ASP B O 1
ATOM 1420 N N . GLY B 1 54 ? 12.281 11.172 -10.172 1 92.38 54 GLY B N 1
ATOM 1421 C CA . GLY B 1 54 ? 12.711 12.5 -10.57 1 92.38 54 GLY B CA 1
ATOM 1422 C C . GLY B 1 54 ? 12.727 12.695 -12.078 1 92.38 54 GLY B C 1
ATOM 1423 O O . GLY B 1 54 ? 13.039 13.781 -12.57 1 92.38 54 GLY B O 1
ATOM 1424 N N . SER B 1 55 ? 12.453 11.617 -12.836 1 93.69 55 SER B N 1
ATOM 1425 C CA . SER B 1 55 ? 12.453 11.711 -14.289 1 93.69 55 SER B CA 1
ATOM 1426 C C . SER B 1 55 ? 11.25 12.492 -14.797 1 93.69 55 SER B C 1
ATOM 1428 O O . SER B 1 55 ? 11.242 12.984 -15.93 1 93.69 55 SER B O 1
ATOM 1430 N N . ARG B 1 56 ? 10.266 12.617 -14.031 1 95 56 ARG B N 1
ATOM 1431 C CA . ARG B 1 56 ? 9.07 13.406 -14.305 1 95 56 ARG B CA 1
ATOM 1432 C C . ARG B 1 56 ? 8.789 14.383 -13.172 1 95 56 ARG B C 1
ATOM 1434 O O . ARG B 1 56 ? 9.469 14.367 -12.148 1 95 56 ARG B O 1
ATOM 1441 N N . THR B 1 57 ? 7.816 15.242 -13.445 1 97 57 THR B N 1
ATOM 1442 C CA . THR B 1 57 ? 7.473 16.203 -12.406 1 97 57 THR B CA 1
ATOM 1443 C C . THR B 1 57 ? 6.629 15.539 -11.32 1 97 57 THR B C 1
ATOM 1445 O O . THR B 1 57 ? 5.992 14.508 -11.555 1 97 57 THR B O 1
ATOM 1448 N N . MET B 1 58 ? 6.668 16.125 -10.164 1 98.12 58 MET B N 1
ATOM 1449 C CA . MET B 1 58 ? 5.828 15.664 -9.062 1 98.12 58 MET B CA 1
ATOM 1450 C C . MET B 1 58 ? 4.355 15.695 -9.445 1 98.12 58 MET B C 1
ATOM 1452 O O . MET B 1 58 ? 3.596 14.789 -9.094 1 98.12 58 MET B O 1
ATOM 1456 N N . HIS B 1 59 ? 3.963 16.75 -10.133 1 97.94 59 HIS B N 1
ATOM 1457 C CA . HIS B 1 59 ? 2.598 16.859 -10.633 1 97.94 59 HIS B CA 1
ATOM 1458 C C . HIS B 1 59 ? 2.215 15.633 -11.469 1 97.94 59 HIS B C 1
ATOM 1460 O O . HIS B 1 59 ? 1.18 15.016 -11.219 1 97.94 59 HIS B O 1
ATOM 1466 N N . GLU B 1 60 ? 3.059 15.219 -12.398 1 98.19 60 GLU B N 1
ATOM 1467 C CA . GLU B 1 60 ? 2.809 14.062 -13.266 1 98.19 60 GLU B CA 1
ATOM 1468 C C . GLU B 1 60 ? 2.766 12.773 -12.461 1 98.19 60 GLU B C 1
ATOM 1470 O O . GLU B 1 60 ? 1.949 11.891 -12.734 1 98.19 60 GLU B O 1
ATOM 1475 N N . HIS B 1 61 ? 3.686 12.672 -11.516 1 98.62 61 HIS B N 1
ATOM 1476 C CA . HIS B 1 61 ? 3.766 11.477 -10.688 1 98.62 61 HIS B CA 1
ATOM 1477 C C . HIS B 1 61 ? 2.477 11.258 -9.906 1 98.62 61 HIS B C 1
ATOM 1479 O O . HIS B 1 61 ? 1.896 10.172 -9.938 1 98.62 61 HIS B O 1
ATOM 1485 N N . VAL B 1 62 ? 1.949 12.305 -9.242 1 98.69 62 VAL B N 1
ATOM 1486 C CA . VAL B 1 62 ? 0.751 12.211 -8.414 1 98.69 62 VAL B CA 1
ATOM 1487 C C . VAL B 1 62 ? -0.466 11.938 -9.297 1 98.69 62 VAL B C 1
ATOM 1489 O O . VAL B 1 62 ? -1.324 11.125 -8.953 1 98.69 62 VAL B O 1
ATOM 1492 N N . ILE B 1 63 ? -0.557 12.57 -10.438 1 98.31 63 ILE B N 1
ATOM 1493 C CA . ILE B 1 63 ? -1.673 12.383 -11.359 1 98.31 63 ILE B CA 1
ATOM 1494 C C . ILE B 1 63 ? -1.683 10.945 -11.867 1 98.31 63 ILE B C 1
ATOM 1496 O O . ILE B 1 63 ? -2.744 10.32 -11.977 1 98.31 63 ILE B O 1
ATOM 1500 N N . GLU B 1 64 ? -0.521 10.438 -12.211 1 98.38 64 GLU B N 1
ATOM 1501 C CA . GLU B 1 64 ? -0.431 9.047 -12.656 1 98.38 64 GLU B CA 1
ATOM 1502 C C . GLU B 1 64 ? -0.981 8.094 -11.602 1 98.38 64 GLU B C 1
ATOM 1504 O O . GLU B 1 64 ? -1.763 7.195 -11.914 1 98.38 64 GLU B O 1
ATOM 1509 N N . MET B 1 65 ? -0.542 8.273 -10.367 1 98.56 65 MET B N 1
ATOM 1510 C CA . MET B 1 65 ? -0.997 7.387 -9.297 1 98.56 65 MET B CA 1
ATOM 1511 C C . MET B 1 65 ? -2.496 7.547 -9.062 1 98.56 65 MET B C 1
ATOM 1513 O O . MET B 1 65 ? -3.197 6.559 -8.828 1 98.56 65 MET B O 1
ATOM 1517 N N . ALA B 1 66 ? -3.025 8.75 -9.141 1 98.44 66 ALA B N 1
ATOM 1518 C CA . ALA B 1 66 ? -4.461 8.977 -9.023 1 98.44 66 ALA B CA 1
ATOM 1519 C C . ALA B 1 66 ? -5.223 8.297 -10.156 1 98.44 66 ALA B C 1
ATOM 1521 O O . ALA B 1 66 ? -6.316 7.77 -9.953 1 98.44 66 ALA B O 1
ATOM 1522 N N . ASN B 1 67 ? -4.648 8.336 -11.328 1 98.38 67 ASN B N 1
ATOM 1523 C CA . ASN B 1 67 ? -5.266 7.695 -12.477 1 98.38 67 ASN B CA 1
ATOM 1524 C C . ASN B 1 67 ? -5.328 6.176 -12.312 1 98.38 67 ASN B C 1
ATOM 1526 O O . ASN B 1 67 ? -6.309 5.543 -12.711 1 98.38 67 ASN B O 1
ATOM 1530 N N . ILE B 1 68 ? -4.254 5.578 -11.828 1 98.31 68 ILE B N 1
ATOM 1531 C CA . ILE B 1 68 ? -4.254 4.145 -11.57 1 98.31 68 ILE B CA 1
ATOM 1532 C C . ILE B 1 68 ? -5.367 3.801 -10.586 1 98.31 68 ILE B C 1
ATOM 1534 O O . ILE B 1 68 ? -6.113 2.838 -10.789 1 98.31 68 ILE B O 1
ATOM 1538 N N . ALA B 1 69 ? -5.5 4.617 -9.523 1 97.88 69 ALA B N 1
ATOM 1539 C CA . ALA B 1 69 ? -6.562 4.41 -8.539 1 97.88 69 ALA B CA 1
ATOM 1540 C C . ALA B 1 69 ? -7.938 4.535 -9.188 1 97.88 69 ALA B C 1
ATOM 1542 O O . ALA B 1 69 ? -8.852 3.764 -8.875 1 97.88 69 ALA B O 1
ATOM 1543 N N . ALA B 1 70 ? -8.117 5.516 -10.031 1 97.38 70 ALA B N 1
ATOM 1544 C CA . ALA B 1 70 ? -9.383 5.707 -10.734 1 97.38 70 ALA B CA 1
ATOM 1545 C C . ALA B 1 70 ? -9.719 4.504 -11.609 1 97.38 70 ALA B C 1
ATOM 1547 O O . ALA B 1 70 ? -10.875 4.086 -11.688 1 97.38 70 ALA B O 1
ATOM 1548 N N . ARG B 1 71 ? -8.711 3.971 -12.258 1 97.19 71 ARG B N 1
ATOM 1549 C CA . ARG B 1 71 ? -8.898 2.787 -13.086 1 97.19 71 ARG B CA 1
ATOM 1550 C C . ARG B 1 71 ? -9.297 1.581 -12.242 1 97.19 71 ARG B C 1
ATOM 1552 O O . ARG B 1 71 ? -10.164 0.799 -12.633 1 97.19 71 ARG B O 1
ATOM 1559 N N . LEU B 1 72 ? -8.664 1.433 -11.117 1 96.31 72 LEU B N 1
ATOM 1560 C CA . LEU B 1 72 ? -9.039 0.365 -10.195 1 96.31 72 LEU B CA 1
ATOM 1561 C C . LEU B 1 72 ? -10.5 0.492 -9.789 1 96.31 72 LEU B C 1
ATOM 1563 O O . LEU B 1 72 ? -11.227 -0.504 -9.742 1 96.31 72 LEU B O 1
ATOM 1567 N N . LYS B 1 73 ? -10.883 1.685 -9.5 1 95.5 73 LYS B N 1
ATOM 1568 C CA . LYS B 1 73 ? -12.266 1.937 -9.117 1 95.5 73 LYS B CA 1
ATOM 1569 C C . LYS B 1 73 ? -13.227 1.522 -10.227 1 95.5 73 LYS B C 1
ATOM 1571 O O . LYS B 1 73 ? -14.289 0.951 -9.953 1 95.5 73 LYS B O 1
ATOM 1576 N N . SER B 1 74 ? -12.836 1.872 -11.422 1 95 74 SER B N 1
ATOM 1577 C CA . SER B 1 74 ? -13.68 1.521 -12.562 1 95 74 SER B CA 1
ATOM 1578 C C . SER B 1 74 ? -13.805 0.009 -12.711 1 95 74 SER B C 1
ATOM 1580 O O . SER B 1 74 ? -14.742 -0.483 -13.344 1 95 74 SER B O 1
ATOM 1582 N N . LEU B 1 75 ? -12.859 -0.747 -12.195 1 92.62 75 LEU B N 1
ATOM 1583 C CA . LEU B 1 75 ? -12.867 -2.205 -12.219 1 92.62 75 LEU B CA 1
ATOM 1584 C C . LEU B 1 75 ? -13.531 -2.77 -10.977 1 92.62 75 LEU B C 1
ATOM 1586 O O . LEU B 1 75 ? -13.492 -3.979 -10.734 1 92.62 75 LEU B O 1
ATOM 1590 N N . GLY B 1 76 ? -14.07 -1.837 -10.141 1 90.75 76 GLY B N 1
ATOM 1591 C CA . GLY B 1 76 ? -14.828 -2.264 -8.977 1 90.75 76 GLY B CA 1
ATOM 1592 C C . GLY B 1 76 ? -14 -2.316 -7.707 1 90.75 76 GLY B C 1
ATOM 1593 O O . GLY B 1 76 ? -14.438 -2.855 -6.688 1 90.75 76 GLY B O 1
ATOM 1594 N N . MET B 1 77 ? -12.789 -1.831 -7.703 1 91.25 77 MET B N 1
ATOM 1595 C CA . MET B 1 77 ? -11.906 -1.818 -6.539 1 91.25 77 MET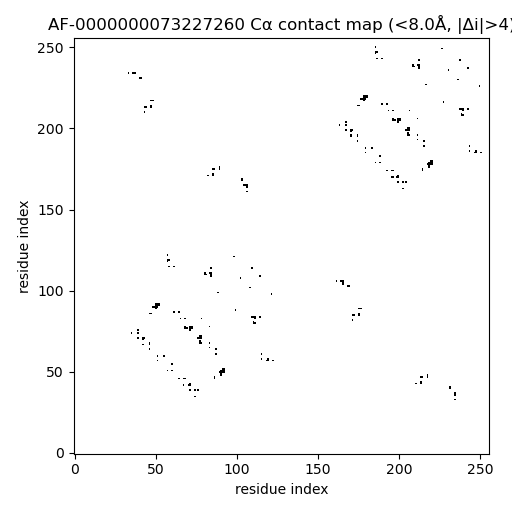 B CA 1
ATOM 1596 C C . MET B 1 77 ? -11.578 -0.389 -6.121 1 91.25 77 MET B C 1
ATOM 1598 O O . MET B 1 77 ? -10.586 0.182 -6.57 1 91.25 77 MET B O 1
ATOM 1602 N N . ALA B 1 78 ? -12.375 0.068 -5.199 1 92.12 78 ALA B N 1
ATOM 1603 C CA . ALA B 1 78 ? -12.148 1.433 -4.73 1 92.12 78 ALA B CA 1
ATOM 1604 C C . ALA B 1 78 ? -10.953 1.493 -3.779 1 92.12 78 ALA B C 1
ATOM 1606 O O . ALA B 1 78 ? -10.789 0.622 -2.922 1 92.12 78 ALA B O 1
ATOM 1607 N N . VAL B 1 79 ? -10.172 2.426 -3.982 1 94.5 79 VAL B N 1
ATOM 1608 C CA . VAL B 1 79 ? -9.023 2.668 -3.119 1 94.5 79 VAL B CA 1
ATOM 1609 C C . VAL B 1 79 ? -9.359 3.754 -2.1 1 94.5 79 VAL B C 1
ATOM 1611 O O . VAL B 1 79 ? -9.766 4.859 -2.473 1 94.5 79 VAL B O 1
ATOM 1614 N N . ASN B 1 80 ? -9.203 3.432 -0.857 1 92.62 80 ASN B N 1
ATOM 1615 C CA . ASN B 1 80 ? -9.375 4.422 0.198 1 92.62 80 ASN B CA 1
ATOM 1616 C C . ASN B 1 80 ? -8.445 5.613 0.008 1 92.62 80 ASN B C 1
ATOM 1618 O O . ASN B 1 80 ? -7.27 5.441 -0.317 1 92.62 80 ASN B O 1
ATOM 1622 N N . GLU B 1 81 ? -8.969 6.773 0.262 1 93.5 81 GLU B N 1
ATOM 1623 C CA . GLU B 1 81 ? -8.195 7.992 0.027 1 93.5 81 GLU B CA 1
ATOM 1624 C C . GLU B 1 81 ? -6.949 8.039 0.903 1 93.5 81 GLU B C 1
ATOM 1626 O O . GLU B 1 81 ? -5.895 8.5 0.467 1 93.5 81 GLU B O 1
ATOM 1631 N N . ASN B 1 82 ? -7.078 7.609 2.098 1 92.88 82 ASN B N 1
ATOM 1632 C CA . ASN B 1 82 ? -5.941 7.621 3.016 1 92.88 82 ASN B CA 1
ATOM 1633 C C . ASN B 1 82 ? -4.84 6.676 2.553 1 92.88 82 ASN B C 1
ATOM 1635 O O . ASN B 1 82 ? -3.654 6.984 2.682 1 92.88 82 ASN B O 1
ATOM 1639 N N . PHE B 1 83 ? -5.215 5.578 1.997 1 95.81 83 PHE B N 1
ATOM 1640 C CA . PHE B 1 83 ? -4.227 4.656 1.451 1 95.81 83 PHE B CA 1
ATOM 1641 C C . PHE B 1 83 ? -3.561 5.246 0.214 1 95.81 83 PHE B C 1
ATOM 1643 O O . PHE B 1 83 ? -2.354 5.09 0.02 1 95.81 83 PHE B O 1
ATOM 1650 N N . LEU B 1 84 ? -4.363 5.871 -0.612 1 97.56 84 LEU B N 1
ATOM 1651 C CA . LEU B 1 84 ? -3.768 6.484 -1.792 1 97.56 84 LEU B CA 1
ATOM 1652 C C . LEU B 1 84 ? -2.713 7.512 -1.394 1 97.56 84 LEU B C 1
ATOM 1654 O O . LEU B 1 84 ? -1.629 7.555 -1.982 1 97.56 84 LEU B O 1
ATOM 1658 N N . VAL B 1 85 ? -3.018 8.32 -0.413 1 97.81 85 VAL B N 1
ATOM 1659 C CA . VAL B 1 85 ? -2.057 9.289 0.108 1 97.81 85 VAL B CA 1
ATOM 1660 C C . VAL B 1 85 ? -0.801 8.562 0.586 1 97.81 85 VAL B C 1
ATOM 1662 O O . VAL B 1 85 ? 0.318 8.961 0.254 1 97.81 85 VAL B O 1
ATOM 1665 N N . GLN B 1 86 ? -1.002 7.527 1.313 1 96.5 86 GLN B N 1
ATOM 1666 C CA . GLN B 1 86 ? 0.126 6.766 1.839 1 96.5 86 GLN B CA 1
ATOM 1667 C C . GLN B 1 86 ? 0.96 6.168 0.709 1 96.5 86 GLN B C 1
ATOM 1669 O O . GLN B 1 86 ? 2.191 6.145 0.785 1 96.5 86 GLN B O 1
ATOM 1674 N N . PHE B 1 87 ? 0.323 5.668 -0.328 1 98.25 87 PHE B N 1
ATOM 1675 C CA . PHE B 1 87 ? 1.053 5.121 -1.466 1 98.25 87 PHE B CA 1
ATOM 1676 C C . PHE B 1 87 ? 1.921 6.191 -2.117 1 98.25 87 PHE B C 1
ATOM 1678 O O . PHE B 1 87 ? 3.068 5.926 -2.482 1 98.25 87 PHE B O 1
ATOM 1685 N N . ILE B 1 88 ? 1.354 7.348 -2.285 1 98.69 88 ILE B N 1
ATOM 1686 C CA . ILE B 1 88 ? 2.107 8.438 -2.887 1 98.69 88 ILE B CA 1
ATOM 1687 C C . ILE B 1 88 ? 3.32 8.773 -2.02 1 98.69 88 ILE B C 1
ATOM 1689 O O . ILE B 1 88 ? 4.438 8.906 -2.529 1 98.69 88 ILE B O 1
ATOM 1693 N N . LEU B 1 89 ? 3.127 8.836 -0.754 1 98 89 LEU B N 1
ATOM 1694 C CA . LEU B 1 89 ? 4.215 9.141 0.17 1 98 89 LEU B CA 1
ATOM 1695 C C . LEU B 1 89 ? 5.293 8.062 0.11 1 98 89 LEU B C 1
ATOM 1697 O O . LEU B 1 89 ? 6.484 8.375 0.082 1 98 89 LEU B O 1
ATOM 1701 N N . ASN B 1 90 ? 4.859 6.828 0.046 1 97.12 90 ASN B N 1
ATOM 1702 C CA . ASN B 1 90 ? 5.797 5.711 0.001 1 97.12 90 ASN B CA 1
ATOM 1703 C C . ASN B 1 90 ? 6.613 5.715 -1.288 1 97.12 90 ASN B C 1
ATOM 1705 O O . ASN B 1 90 ? 7.668 5.082 -1.361 1 97.12 90 ASN B O 1
ATOM 1709 N N . SER B 1 91 ? 6.07 6.312 -2.279 1 98.25 91 SER B N 1
ATOM 1710 C CA . SER B 1 91 ? 6.727 6.305 -3.582 1 98.25 91 SER B CA 1
ATOM 1711 C C . SER B 1 91 ? 7.879 7.301 -3.629 1 98.25 91 SER B C 1
ATOM 1713 O O . SER B 1 91 ? 8.688 7.277 -4.559 1 98.25 91 SER B O 1
ATOM 1715 N N . LEU B 1 92 ? 8.047 8.094 -2.658 1 98.12 92 LEU B N 1
ATOM 1716 C CA . LEU B 1 92 ? 9 9.203 -2.691 1 98.12 92 LEU B CA 1
ATOM 1717 C C . LEU B 1 92 ? 10.391 8.727 -2.279 1 98.12 92 LEU B C 1
ATOM 1719 O O . LEU B 1 92 ? 10.523 7.871 -1.405 1 98.12 92 LEU B O 1
ATOM 1723 N N . PRO B 1 93 ? 11.352 9.359 -2.861 1 97.06 93 PRO B N 1
ATOM 1724 C CA . PRO B 1 93 ? 12.727 9 -2.494 1 97.06 93 PRO B CA 1
ATOM 1725 C C . PRO B 1 93 ? 13.141 9.57 -1.139 1 97.06 93 PRO B C 1
ATOM 1727 O O . PRO B 1 93 ? 12.367 10.297 -0.51 1 97.06 93 PRO B O 1
ATOM 1730 N N . THR B 1 94 ? 14.32 9.273 -0.725 1 95.81 94 THR B N 1
ATOM 1731 C CA . THR B 1 94 ? 14.82 9.578 0.61 1 95.81 94 THR B CA 1
ATOM 1732 C C . THR B 1 94 ? 14.898 11.08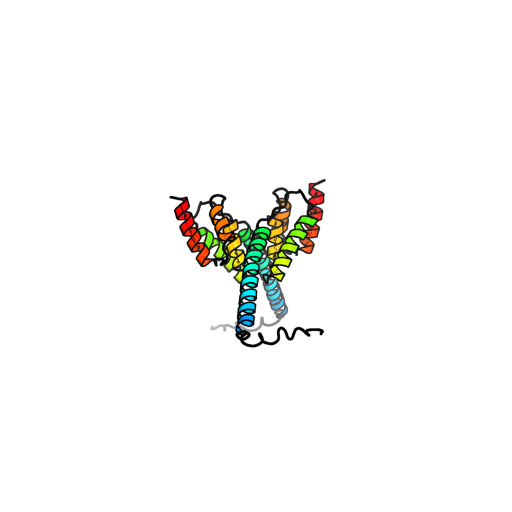6 0.83 1 95.81 94 THR B C 1
ATOM 1734 O O . THR B 1 94 ? 14.789 11.562 1.962 1 95.81 94 THR B O 1
ATOM 1737 N N . GLU B 1 95 ? 15.047 11.828 -0.208 1 96.19 95 GLU B N 1
ATOM 1738 C CA . GLU B 1 95 ? 15.133 13.281 -0.111 1 96.19 95 GLU B CA 1
ATOM 1739 C C . GLU B 1 95 ? 13.859 13.867 0.493 1 96.19 95 GLU B C 1
ATOM 1741 O O . GLU B 1 95 ? 13.867 14.984 1.015 1 96.19 95 GLU B O 1
ATOM 1746 N N . TYR B 1 96 ? 12.781 13.117 0.446 1 97.56 96 TYR B N 1
ATOM 1747 C CA . TYR B 1 96 ? 11.5 13.594 0.958 1 97.56 96 TYR B CA 1
ATOM 1748 C C . TYR B 1 96 ? 11.25 13.078 2.369 1 97.56 96 TYR B C 1
ATOM 1750 O O . TYR B 1 96 ? 10.125 13.164 2.879 1 97.56 96 TYR B O 1
ATOM 1758 N N . GLY B 1 97 ? 12.18 12.492 2.955 1 96.25 97 GLY B N 1
ATOM 1759 C CA . GLY B 1 97 ? 12.094 11.961 4.309 1 96.25 97 GLY B CA 1
ATOM 1760 C C . GLY B 1 97 ? 11.508 12.945 5.297 1 96.25 97 GLY B C 1
ATOM 1761 O O . GLY B 1 97 ? 10.516 12.648 5.961 1 96.25 97 GLY B O 1
ATOM 1762 N N . PRO B 1 98 ? 12.156 14.109 5.434 1 96.56 98 PRO B N 1
ATOM 1763 C CA . PRO B 1 98 ? 11.617 15.117 6.348 1 96.56 98 PRO B CA 1
ATOM 1764 C C . PRO B 1 98 ? 10.164 15.477 6.043 1 96.56 98 PRO B C 1
ATOM 1766 O O . PRO B 1 98 ? 9.375 15.688 6.965 1 96.56 98 PRO B O 1
ATOM 1769 N N . PHE B 1 99 ? 9.805 15.562 4.797 1 97.44 99 PHE B N 1
ATOM 1770 C CA . PHE B 1 99 ? 8.43 15.836 4.391 1 97.44 99 PHE B CA 1
ATOM 1771 C C . PHE B 1 99 ? 7.488 14.758 4.906 1 97.44 99 PHE B C 1
ATOM 1773 O O . PHE B 1 99 ? 6.426 15.062 5.453 1 97.44 99 PHE B O 1
ATOM 1780 N N . GLN B 1 100 ? 7.887 13.523 4.711 1 95.25 100 GLN B N 1
ATOM 1781 C CA . GLN B 1 100 ? 7.078 12.398 5.172 1 95.25 100 GLN B CA 1
ATOM 1782 C C . GLN B 1 100 ? 6.938 12.406 6.691 1 95.25 100 GLN B C 1
ATOM 1784 O O . GLN B 1 100 ? 5.863 12.117 7.219 1 95.25 100 GLN B O 1
ATOM 1789 N N . MET B 1 101 ? 7.992 12.68 7.324 1 92.69 101 MET B N 1
ATOM 1790 C CA . MET B 1 101 ? 7.961 12.742 8.781 1 92.69 101 MET B CA 1
ATOM 1791 C C . MET B 1 101 ? 7 13.828 9.258 1 92.69 101 MET B C 1
ATOM 1793 O O . MET B 1 101 ? 6.238 13.617 10.203 1 92.69 101 MET B O 1
ATOM 1797 N N . SER B 1 102 ? 7.125 15 8.648 1 94 102 SER B N 1
ATOM 1798 C CA . SER B 1 102 ? 6.215 16.094 8.977 1 94 102 SER B CA 1
ATOM 1799 C C . SER B 1 102 ? 4.762 15.68 8.781 1 94 102 SER B C 1
ATOM 1801 O O . SER B 1 102 ? 3.906 15.984 9.617 1 94 102 SER B O 1
ATOM 1803 N N . TYR B 1 103 ? 4.504 15.008 7.738 1 94.25 103 TYR B N 1
ATOM 1804 C CA . TYR B 1 103 ? 3.146 14.547 7.469 1 94.25 103 TYR B CA 1
ATOM 1805 C C . TYR B 1 103 ? 2.67 13.594 8.562 1 94.25 103 TYR B C 1
ATOM 1807 O O . TYR B 1 103 ? 1.529 13.688 9.023 1 94.25 103 TYR B O 1
ATOM 1815 N N . ASN B 1 104 ? 3.508 12.68 8.953 1 87.62 104 ASN B N 1
ATOM 1816 C CA . ASN B 1 104 ? 3.141 11.648 9.914 1 87.62 104 ASN B CA 1
ATOM 1817 C C . ASN B 1 104 ? 2.805 12.25 11.273 1 87.62 104 ASN B C 1
ATOM 1819 O O . ASN B 1 104 ? 2.008 11.68 12.023 1 87.62 104 ASN B O 1
ATOM 1823 N N . THR B 1 105 ? 3.324 13.344 11.523 1 86.5 105 THR B N 1
ATOM 1824 C CA . THR B 1 105 ? 3.121 13.961 12.836 1 86.5 105 THR B CA 1
ATOM 1825 C C . THR B 1 105 ? 1.903 14.875 12.812 1 86.5 105 THR B C 1
ATOM 1827 O O . THR B 1 105 ? 1.444 15.328 13.859 1 86.5 105 THR B O 1
ATOM 1830 N N . MET B 1 106 ? 1.354 15.102 11.695 1 87.75 106 MET B N 1
ATOM 1831 C CA . MET B 1 106 ? 0.203 15.984 11.547 1 87.75 106 MET B CA 1
ATOM 1832 C C . MET B 1 106 ? -1.06 15.328 12.094 1 87.75 106 MET B C 1
ATOM 1834 O O . MET B 1 106 ? -1.273 14.133 11.906 1 87.75 106 MET B O 1
ATOM 1838 N N . LYS B 1 107 ? -1.807 16.062 12.688 1 82.75 107 LYS B N 1
ATOM 1839 C CA . LYS B 1 107 ? -3.084 15.586 13.211 1 82.75 107 LYS B CA 1
ATOM 1840 C C . LYS B 1 107 ? -4.141 15.531 12.109 1 82.75 107 LYS B C 1
ATOM 1842 O O . LYS B 1 107 ? -4.863 14.539 11.984 1 82.75 107 LYS B O 1
ATOM 1847 N N . ASP B 1 108 ? -4.27 16.688 11.438 1 88.56 108 ASP B N 1
ATOM 1848 C CA . ASP B 1 108 ? -5.203 16.766 10.32 1 88.56 108 ASP B CA 1
ATOM 1849 C C . ASP B 1 108 ? -4.535 16.328 9.016 1 88.56 108 ASP B C 1
ATOM 1851 O O . ASP B 1 108 ? -3.838 17.125 8.375 1 88.56 108 ASP B O 1
ATOM 1855 N N . LYS B 1 109 ? -4.844 15.156 8.578 1 91 109 LYS B N 1
ATOM 1856 C CA . LYS B 1 109 ? -4.176 14.594 7.406 1 91 109 LYS B CA 1
ATOM 1857 C C . LYS B 1 109 ? -4.73 15.195 6.117 1 91 109 LYS B C 1
ATOM 1859 O O . LYS B 1 109 ? -5.91 15.539 6.047 1 91 109 LYS B O 1
ATOM 1864 N N . TRP B 1 110 ? -3.846 15.25 5.152 1 94.31 110 TRP B N 1
ATOM 1865 C CA . TRP B 1 110 ? -4.223 15.789 3.85 1 94.31 110 TRP B CA 1
ATOM 1866 C C . TRP B 1 110 ? -4.969 14.75 3.025 1 94.31 110 TRP B C 1
ATOM 1868 O O . TRP B 1 110 ? -4.699 13.555 3.133 1 94.31 110 TRP B O 1
ATOM 1878 N N . ASN B 1 111 ? -5.918 15.258 2.225 1 95.06 111 ASN B N 1
ATOM 1879 C CA . ASN B 1 111 ? -6.391 14.438 1.114 1 95.06 111 ASN B CA 1
ATOM 1880 C C . ASN B 1 111 ? -5.43 14.492 -0.07 1 95.06 111 ASN B C 1
ATOM 1882 O O . ASN B 1 111 ? -4.391 15.148 -0.002 1 95.06 111 ASN B O 1
ATOM 1886 N N . VAL B 1 112 ? -5.785 13.852 -1.154 1 97.56 112 VAL B N 1
ATOM 1887 C CA . VAL B 1 112 ? -4.875 13.711 -2.285 1 97.56 112 VAL B CA 1
ATOM 1888 C C . VAL B 1 112 ? -4.609 15.078 -2.91 1 97.56 112 VAL B C 1
ATOM 1890 O O . VAL B 1 112 ? -3.475 15.383 -3.291 1 97.56 112 VAL B O 1
ATOM 1893 N N . HIS B 1 113 ? -5.66 15.844 -3.023 1 97.31 113 HIS B N 1
ATOM 1894 C CA . HIS B 1 113 ? -5.508 17.172 -3.629 1 97.31 113 HIS B CA 1
ATOM 1895 C C . HIS B 1 113 ? -4.578 18.047 -2.799 1 97.31 113 HIS B C 1
ATOM 1897 O O . HIS B 1 113 ? -3.701 18.719 -3.346 1 97.31 113 HIS B O 1
ATOM 1903 N N . GLU B 1 114 ? -4.723 18.125 -1.545 1 97.81 114 GLU B N 1
ATOM 1904 C CA . GLU B 1 114 ? -3.871 18.891 -0.646 1 97.81 114 GLU B CA 1
ATOM 1905 C C . GLU B 1 114 ? -2.434 18.375 -0.671 1 97.81 114 GLU B C 1
ATOM 1907 O O . GLU B 1 114 ? -1.488 19.156 -0.745 1 97.81 114 GLU B O 1
ATOM 1912 N N . LEU B 1 115 ? -2.297 17.078 -0.587 1 98.25 115 LEU B N 1
ATOM 1913 C CA . LEU B 1 115 ? -0.966 16.484 -0.665 1 98.25 115 LEU B CA 1
ATOM 1914 C C . LEU B 1 115 ? -0.262 16.891 -1.953 1 98.25 115 LEU B C 1
ATOM 1916 O O . LEU B 1 115 ? 0.921 17.234 -1.935 1 98.25 115 LEU B O 1
ATOM 1920 N N . HIS B 1 116 ? -1.023 16.797 -3.018 1 98.44 116 HIS B N 1
ATOM 1921 C CA . HIS B 1 116 ? -0.482 17.203 -4.312 1 98.44 116 HIS B CA 1
ATOM 1922 C C . HIS B 1 116 ? 0.093 18.609 -4.266 1 98.44 116 HIS B C 1
ATOM 1924 O O . HIS B 1 116 ? 1.235 18.828 -4.672 1 98.44 116 HIS B O 1
ATOM 1930 N N . SER B 1 117 ? -0.671 19.484 -3.754 1 98.5 117 SER B N 1
ATOM 1931 C CA . SER B 1 117 ? -0.24 20.875 -3.66 1 98.5 117 SER B CA 1
ATOM 1932 C C . SER B 1 117 ? 1.024 21.016 -2.818 1 98.5 117 SER B C 1
ATOM 1934 O O . SER B 1 117 ? 1.958 21.719 -3.197 1 98.5 117 SER B O 1
ATOM 1936 N N . MET B 1 118 ? 1.092 20.328 -1.729 1 98.12 118 MET B N 1
ATOM 1937 C CA . MET B 1 118 ? 2.232 20.406 -0.819 1 98.12 118 MET B CA 1
ATOM 1938 C C . MET B 1 118 ? 3.471 19.781 -1.445 1 98.12 118 MET B C 1
ATOM 1940 O O . MET B 1 118 ? 4.582 20.281 -1.274 1 98.12 118 MET B O 1
ATOM 1944 N N . LEU B 1 119 ? 3.27 18.734 -2.17 1 98.5 119 LEU B N 1
ATOM 1945 C CA . LEU B 1 119 ? 4.395 18.031 -2.791 1 98.5 119 LEU B CA 1
ATOM 1946 C C . LEU B 1 119 ? 5 18.875 -3.908 1 98.5 119 LEU B C 1
ATOM 1948 O O . LEU B 1 119 ? 6.219 18.875 -4.102 1 98.5 119 LEU B O 1
ATOM 1952 N N . VAL B 1 120 ? 4.129 19.531 -4.652 1 98 120 VAL B N 1
ATOM 1953 C CA . VAL B 1 120 ? 4.621 20.406 -5.711 1 98 120 VAL B CA 1
ATOM 1954 C C . VAL B 1 120 ? 5.469 21.516 -5.109 1 98 120 VAL B C 1
ATOM 1956 O O . VAL B 1 120 ? 6.531 21.859 -5.637 1 98 120 VAL B O 1
ATOM 1959 N N . LYS B 1 121 ? 5.012 22.094 -4.008 1 97.5 121 LYS B N 1
ATOM 1960 C CA . LYS B 1 121 ? 5.785 23.109 -3.295 1 97.5 121 LYS B CA 1
ATOM 1961 C C . LYS B 1 121 ? 7.113 22.531 -2.809 1 97.5 121 LYS B C 1
ATOM 1963 O O . LYS B 1 121 ? 8.156 23.172 -2.945 1 97.5 121 LYS B O 1
ATOM 1968 N N . GLU B 1 122 ? 7.027 21.344 -2.234 1 97.38 122 GLU B N 1
ATOM 1969 C CA . GLU B 1 122 ? 8.234 20.703 -1.709 1 97.38 122 GLU B CA 1
ATOM 1970 C C . GLU B 1 122 ? 9.234 20.422 -2.82 1 97.38 122 GLU B C 1
ATOM 1972 O O . GLU B 1 122 ? 10.445 20.578 -2.627 1 97.38 122 GLU B O 1
ATOM 1977 N N . GLU B 1 123 ? 8.781 19.953 -3.936 1 96.75 123 GLU B N 1
ATOM 1978 C CA . GLU B 1 123 ? 9.656 19.703 -5.078 1 96.75 123 GLU B CA 1
ATOM 1979 C C . GLU B 1 123 ? 10.422 20.953 -5.465 1 96.75 123 GLU B C 1
ATOM 1981 O O . GLU B 1 123 ? 11.617 20.891 -5.762 1 96.75 123 GLU B O 1
ATOM 1986 N N . THR B 1 124 ? 9.664 22.062 -5.484 1 95.69 124 THR B N 1
ATOM 1987 C CA . THR B 1 124 ? 10.281 23.344 -5.805 1 95.69 124 THR B CA 1
ATOM 1988 C C . THR B 1 124 ? 11.352 23.719 -4.777 1 95.69 124 THR B C 1
ATOM 1990 O O . THR B 1 124 ? 12.414 24.219 -5.133 1 95.69 124 THR B O 1
ATOM 1993 N N . ARG B 1 125 ? 11.086 23.422 -3.574 1 95.12 125 ARG B N 1
ATOM 1994 C CA . ARG B 1 125 ? 12.023 23.703 -2.492 1 95.12 125 ARG B CA 1
ATOM 1995 C C . ARG B 1 125 ? 13.305 22.891 -2.65 1 95.12 125 ARG B C 1
ATOM 1997 O O . ARG B 1 125 ? 14.406 23.406 -2.455 1 95.12 125 ARG B O 1
ATOM 2004 N N . LEU B 1 126 ? 13.195 21.609 -3.004 1 94.06 126 LEU B N 1
ATOM 2005 C CA . LEU B 1 126 ? 14.328 20.703 -3.113 1 94.06 126 LEU B CA 1
ATOM 2006 C C . LEU B 1 126 ? 15.18 21.031 -4.336 1 94.06 126 LEU B C 1
ATOM 2008 O O . LEU B 1 126 ? 16.359 20.672 -4.387 1 94.06 126 LEU B O 1
ATOM 2012 N N . LYS B 1 127 ? 14.625 21.609 -5.273 1 89.94 127 LYS B N 1
ATOM 2013 C CA . LYS B 1 127 ? 15.352 21.953 -6.492 1 89.94 127 LYS B CA 1
ATOM 2014 C C . LYS B 1 127 ? 16.094 23.281 -6.336 1 89.94 127 LYS B C 1
ATOM 2016 O O . LYS B 1 127 ? 17.016 23.578 -7.098 1 89.94 127 LYS B O 1
ATOM 2021 N N . ASN B 1 128 ? 15.664 24.141 -5.453 1 84.06 128 ASN B N 1
ATOM 2022 C CA . ASN B 1 128 ? 16.312 25.422 -5.219 1 84.06 128 ASN B CA 1
ATOM 2023 C C . ASN B 1 128 ? 17.344 25.328 -4.098 1 84.06 128 ASN B C 1
ATOM 2025 O O . ASN B 1 128 ? 18.344 26.047 -4.105 1 84.06 128 ASN B O 1
#

Radius of gyration: 29.89 Å; Cα contacts (8 Å, |Δi|>4): 143; chains: 2; bounding box: 50×52×149 Å

Foldseek 3Di:
DPPDCPPDDDPPDPPPDDPVVVVVVVVVVVVVLVVLVVLLVVLVVCLQAAADDPPDALLVLLVVSVVSQVSNVVSVHHDDQVVSLVSSVVRYDPLCVVVSVVQVVDDDHDGSVVSSVVVNVVVVVSVD/DPPPPPDDPPPPPDPPDCVVVVVVVVVVVVVVLVVLVVLLVVLVVCLQAAADDPPDALLVLLVVSVVSQVSNVVSVHHDDQVVSLVSSVVRYDPVCVVVSVVQVVDPDHDGSVVSSVVVNVVVVVVVD

pLDDT: mean 81.08, std 23.64, range [25.45, 98.75]